Protein AF-A0A1Z5JP24-F1 (afdb_monomer_lite)

Organism: Fistulifera solaris (NCBI:txid1519565)

Foldseek 3Di:
DEALQVVLLQQQVLLCVQVVNDGWDLPDQVTSNDQVSAPPGDVRNVVVSPVSNPPFKDWQFDDDPDPLLTFTKMWGADVVVRDTDIDGYDAAARAGWGQDDLACRRPDDDHDYDSVPRDTPDHPHDLLRCLQRHQLSHVVRAQEDEDENEPHPRHPLVDPVSLVSNQVSCVVSNHAYEYEYYQAFQPQLDLDGDPSLVVNCVSGPHYHRRSVNSVDDPVQDPDRRHGGPPVSVVSVVSVVCVCVVVCSVVVVVPPD

Secondary structure (DSSP, 8-state):
-BSHHHHHHHHHHHHHHHTTTPPPPTT-SS-SS-GGGSTTTHHHHHHHHHHHTTTTEEEEEE--S-GGG-EEEEEEEETTTTEEEEEEB--TTPPEEESS-GGGTTS--PPP-SGGG---SEEEE-HHHHHHHTGGG-SSPPSEEEE--TT-SS-GGG-HHHHHHHHHHHHHTT-EEEEEPPPPPTT-------HHHHHHHHHSSEEE--GGGGG--GGGBSSSS-BPTTHHHHHHHHHHHHHHHTTTTTTTTT--

Radius of gyration: 17.44 Å; chains: 1; bounding box: 39×42×49 Å

pLDDT: mean 92.33, std 10.95, range [35.91, 98.81]

Structure (mmCIF, N/CA/C/O backbone):
data_AF-A0A1Z5JP24-F1
#
_entry.id   AF-A0A1Z5JP24-F1
#
loop_
_atom_site.group_PDB
_atom_site.id
_atom_site.type_symbol
_atom_site.label_atom_id
_atom_site.label_alt_id
_atom_site.label_comp_id
_atom_site.label_asym_id
_atom_site.label_entity_id
_atom_site.label_seq_id
_atom_site.pdbx_PDB_ins_code
_atom_site.Cartn_x
_atom_site.Cartn_y
_atom_site.Cartn_z
_atom_site.occupancy
_atom_site.B_iso_or_equiv
_atom_site.auth_seq_id
_atom_site.auth_comp_id
_atom_site.auth_asym_id
_atom_site.auth_atom_id
_atom_site.pdbx_PDB_model_num
ATOM 1 N N . MET A 1 1 ? -3.256 -0.727 2.720 1.00 97.56 1 MET A N 1
ATOM 2 C CA . MET A 1 1 ? -4.128 -0.229 1.633 1.00 97.56 1 MET A CA 1
ATOM 3 C C . MET A 1 1 ? -3.598 1.108 1.138 1.00 97.56 1 MET A C 1
ATOM 5 O O . MET A 1 1 ? -3.243 1.941 1.962 1.00 97.56 1 MET A O 1
ATOM 9 N N . GLY A 1 2 ? -3.485 1.312 -0.173 1.00 96.19 2 GLY A N 1
ATOM 10 C CA . GLY A 1 2 ? -2.920 2.549 -0.723 1.00 96.19 2 GLY A CA 1
ATOM 11 C C . GLY A 1 2 ? -2.691 2.490 -2.231 1.00 96.19 2 GLY A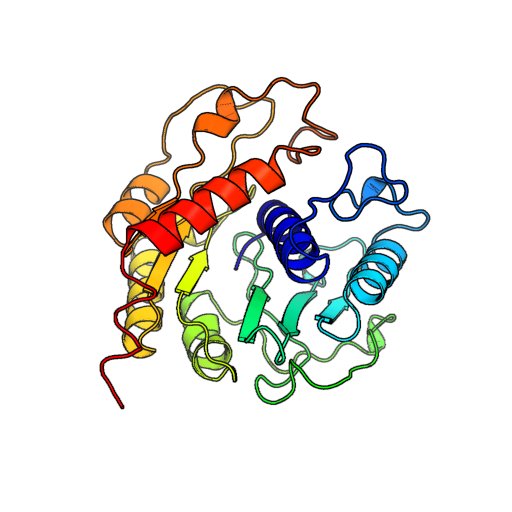 C 1
ATOM 12 O O . GLY A 1 2 ? -3.249 1.641 -2.922 1.00 96.19 2 GLY A O 1
ATOM 13 N N . ASP A 1 3 ? -1.854 3.385 -2.743 1.00 93.75 3 ASP A N 1
ATOM 14 C CA . ASP A 1 3 ? -1.594 3.550 -4.174 1.00 93.75 3 ASP A CA 1
ATOM 15 C C . ASP A 1 3 ? -0.370 2.751 -4.679 1.00 93.75 3 ASP A C 1
ATOM 17 O O . ASP A 1 3 ? 0.029 1.748 -4.080 1.00 93.75 3 ASP A O 1
ATOM 21 N N . SER A 1 4 ? 0.227 3.182 -5.800 1.00 92.56 4 SER A N 1
ATOM 22 C CA . SER A 1 4 ? 1.404 2.547 -6.397 1.00 92.56 4 SER A CA 1
ATOM 23 C C . SER A 1 4 ? 2.657 2.596 -5.526 1.00 92.56 4 SER A C 1
ATOM 25 O O . SER A 1 4 ? 3.448 1.661 -5.592 1.00 92.56 4 SER A O 1
ATOM 27 N N . LEU A 1 5 ? 2.857 3.619 -4.693 1.00 94.06 5 LEU A N 1
ATOM 28 C CA . LEU A 1 5 ? 4.034 3.667 -3.817 1.00 94.06 5 LEU A CA 1
ATOM 29 C C . LEU A 1 5 ? 3.919 2.651 -2.687 1.00 94.06 5 LEU A C 1
ATOM 31 O O . LEU A 1 5 ? 4.899 2.008 -2.318 1.00 94.06 5 LEU A O 1
ATOM 35 N N . THR A 1 6 ? 2.698 2.439 -2.203 1.00 96.88 6 THR A N 1
ATOM 36 C CA . THR A 1 6 ? 2.412 1.377 -1.234 1.00 96.88 6 THR A CA 1
ATOM 37 C C . THR A 1 6 ? 2.553 -0.014 -1.862 1.00 96.88 6 THR A C 1
ATOM 39 O O . THR A 1 6 ? 3.033 -0.926 -1.195 1.00 96.88 6 THR A O 1
ATOM 42 N N . ARG A 1 7 ? 2.212 -0.185 -3.149 1.00 96.56 7 ARG A N 1
ATOM 43 C CA . ARG A 1 7 ? 2.434 -1.448 -3.879 1.00 96.56 7 ARG A CA 1
ATOM 44 C C . ARG A 1 7 ? 3.906 -1.843 -3.904 1.00 96.56 7 ARG A C 1
ATOM 46 O O . ARG A 1 7 ? 4.229 -2.992 -3.639 1.00 96.56 7 ARG A O 1
ATOM 53 N N . TYR A 1 8 ? 4.790 -0.914 -4.250 1.00 97.44 8 TYR A N 1
ATOM 54 C CA . TYR A 1 8 ? 6.212 -1.228 -4.360 1.00 97.44 8 TYR A CA 1
ATOM 55 C C . TYR A 1 8 ? 6.838 -1.530 -2.999 1.00 97.44 8 TYR A C 1
ATOM 57 O O . TYR A 1 8 ? 7.580 -2.499 -2.882 1.00 97.44 8 TYR A O 1
ATOM 65 N N . GLN A 1 9 ? 6.434 -0.808 -1.948 1.00 98.00 9 GLN A N 1
ATOM 66 C CA . GLN A 1 9 ? 6.785 -1.181 -0.578 1.00 98.00 9 GLN A CA 1
ATOM 67 C C . GLN A 1 9 ? 6.284 -2.593 -0.220 1.00 98.00 9 GLN A C 1
ATOM 69 O O . GLN A 1 9 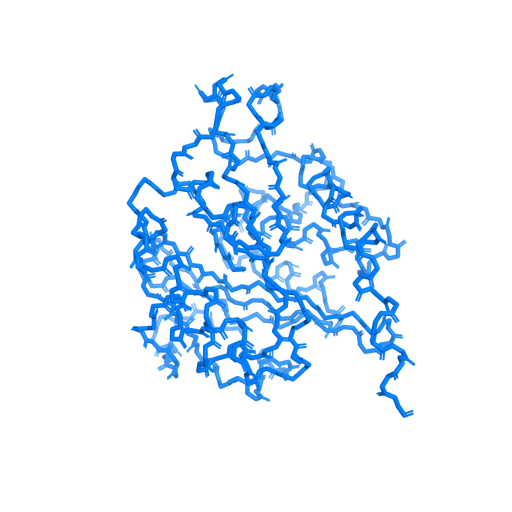? 7.023 -3.373 0.376 1.00 98.00 9 GLN A O 1
ATOM 74 N N . TYR A 1 10 ? 5.046 -2.938 -0.590 1.00 98.56 10 TYR A N 1
ATOM 75 C CA . TYR A 1 10 ? 4.496 -4.275 -0.365 1.00 98.56 10 TYR A CA 1
ATOM 76 C C . TYR A 1 10 ? 5.322 -5.359 -1.063 1.00 98.56 10 TYR A C 1
ATOM 78 O O . TYR A 1 10 ? 5.723 -6.315 -0.407 1.00 98.56 10 TYR A O 1
ATOM 86 N N . LEU A 1 11 ? 5.593 -5.199 -2.363 1.00 98.56 11 LEU A N 1
ATOM 87 C CA . LEU A 1 11 ? 6.335 -6.173 -3.169 1.00 98.56 11 LEU A CA 1
ATOM 88 C C . LEU A 1 11 ? 7.752 -6.392 -2.630 1.00 98.56 11 LEU A C 1
ATOM 90 O O . LEU A 1 11 ? 8.186 -7.536 -2.527 1.00 98.56 11 LEU A O 1
ATOM 94 N N . ASP A 1 12 ? 8.429 -5.317 -2.221 1.00 98.56 12 ASP A N 1
ATOM 95 C CA . ASP A 1 12 ? 9.727 -5.373 -1.544 1.00 98.56 12 ASP A CA 1
ATOM 96 C C . ASP A 1 12 ? 9.662 -6.193 -0.239 1.00 98.56 12 ASP A C 1
ATOM 98 O O . ASP A 1 12 ? 10.486 -7.083 -0.017 1.00 98.56 12 ASP A O 1
ATOM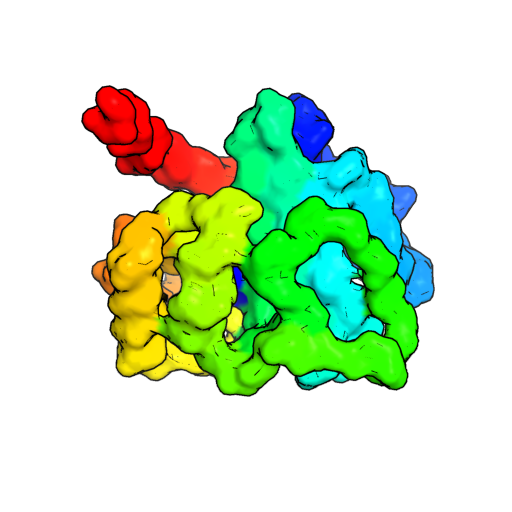 102 N N . LEU A 1 13 ? 8.631 -5.970 0.589 1.00 98.62 13 LEU A N 1
ATOM 103 C CA . LEU A 1 13 ? 8.457 -6.667 1.867 1.00 98.62 13 LEU A CA 1
ATOM 104 C C . LEU A 1 13 ? 8.176 -8.159 1.680 1.00 98.62 13 LEU A C 1
ATOM 106 O O . LEU A 1 13 ? 8.805 -8.997 2.325 1.00 98.62 13 LEU A O 1
ATOM 110 N N . VAL A 1 14 ? 7.219 -8.517 0.822 1.00 98.56 14 VAL A N 1
ATOM 111 C CA . VAL A 1 14 ? 6.857 -9.931 0.634 1.00 98.56 14 VAL A CA 1
ATOM 112 C C . VAL A 1 14 ? 7.948 -10.703 -0.102 1.00 98.56 14 VAL A C 1
ATOM 114 O O . VAL A 1 14 ? 8.118 -11.898 0.150 1.00 98.56 14 VAL A O 1
ATOM 117 N N . TYR A 1 15 ? 8.746 -10.031 -0.940 1.00 98.25 15 TYR A N 1
ATOM 118 C CA . TYR A 1 15 ? 9.964 -10.609 -1.496 1.00 98.25 15 TYR A CA 1
ATOM 119 C C . TYR A 1 15 ? 10.954 -10.953 -0.379 1.00 98.25 15 TYR A C 1
ATOM 121 O O . TYR A 1 15 ? 11.349 -12.110 -0.263 1.00 98.25 15 TYR A O 1
ATOM 129 N N . PHE A 1 16 ? 11.256 -10.006 0.517 1.00 98.06 16 PHE A N 1
ATOM 130 C CA . PHE A 1 16 ? 12.110 -10.252 1.684 1.00 98.06 16 PHE A CA 1
ATOM 131 C C . PHE A 1 16 ? 11.629 -11.440 2.532 1.00 98.06 16 PHE A C 1
ATOM 133 O O . PHE A 1 16 ? 12.426 -12.315 2.880 1.00 98.06 16 PHE A O 1
ATOM 140 N N . LEU A 1 17 ? 10.325 -11.516 2.819 1.00 97.44 17 LEU A N 1
ATOM 141 C CA . LEU A 1 17 ? 9.741 -12.599 3.621 1.00 97.44 17 LEU A CA 1
ATOM 142 C C . LEU A 1 17 ? 9.849 -13.971 2.937 1.00 97.44 17 LEU A C 1
ATOM 144 O O . LEU A 1 17 ? 10.151 -14.965 3.598 1.00 97.44 17 LEU A O 1
ATOM 148 N N . SER A 1 18 ? 9.633 -14.034 1.621 1.00 96.75 18 SER A N 1
ATOM 149 C CA . SER A 1 18 ? 9.691 -15.285 0.848 1.00 96.75 18 SER A CA 1
ATOM 150 C C . SER A 1 18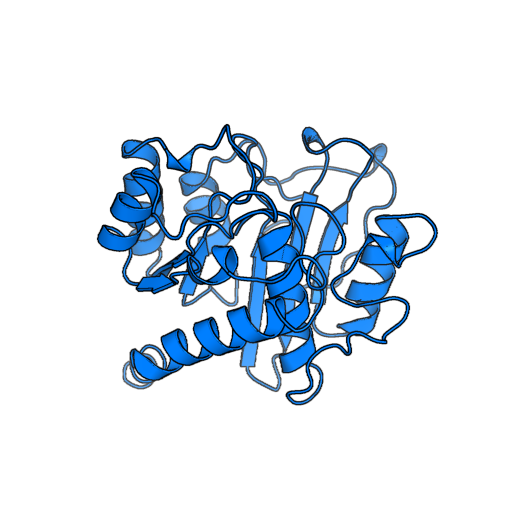 ? 11.114 -15.713 0.469 1.00 96.75 18 SER A C 1
ATOM 152 O O . SER A 1 18 ? 11.360 -16.901 0.263 1.00 96.75 18 SER A O 1
ATOM 154 N N . HIS A 1 19 ? 12.069 -14.780 0.441 1.00 95.94 19 HIS A N 1
ATOM 155 C CA . HIS A 1 19 ? 13.450 -15.000 -0.001 1.00 95.94 19 HIS A CA 1
ATOM 156 C C . HIS A 1 19 ? 14.452 -14.959 1.162 1.00 95.94 19 HIS A C 1
ATOM 158 O O . HIS A 1 19 ? 15.564 -14.441 1.040 1.00 95.94 19 HIS A O 1
ATOM 164 N N . ASN A 1 20 ? 14.063 -15.536 2.306 1.00 94.31 20 ASN A N 1
ATOM 165 C CA . ASN A 1 20 ? 14.915 -15.722 3.488 1.00 94.31 20 ASN A CA 1
ATOM 166 C C . ASN A 1 20 ? 15.608 -14.433 3.969 1.00 94.31 20 ASN A C 1
ATOM 168 O O . ASN A 1 20 ? 16.771 -14.459 4.368 1.00 94.31 20 ASN A O 1
ATOM 172 N N . GLY A 1 21 ? 14.900 -13.307 3.926 1.00 95.44 21 GLY A N 1
ATOM 173 C CA . GLY A 1 21 ? 15.411 -12.024 4.396 1.00 95.44 21 GLY A CA 1
ATOM 174 C C . GLY A 1 21 ? 16.303 -11.283 3.394 1.00 95.44 21 GLY A C 1
ATOM 175 O O . GLY A 1 21 ? 17.100 -10.435 3.794 1.00 95.44 21 GLY A O 1
ATOM 176 N N . THR A 1 22 ? 16.197 -11.598 2.103 1.00 96.69 22 THR A N 1
ATOM 177 C CA . THR A 1 22 ? 16.948 -10.915 1.039 1.00 96.69 22 THR A CA 1
ATOM 178 C C . THR A 1 22 ? 16.075 -9.855 0.376 1.00 96.69 22 THR A C 1
ATOM 180 O O . THR A 1 22 ? 14.991 -10.171 -0.105 1.00 96.69 22 THR A O 1
ATOM 183 N N . TRP A 1 23 ? 16.543 -8.607 0.328 1.00 97.06 23 TRP A N 1
ATOM 184 C CA . TRP A 1 23 ? 15.872 -7.530 -0.409 1.00 97.06 23 TRP A CA 1
ATOM 185 C C . TRP A 1 23 ? 16.082 -7.671 -1.929 1.00 97.06 23 TRP A C 1
ATOM 187 O O . TRP A 1 23 ? 17.108 -8.229 -2.335 1.00 97.06 23 TRP A O 1
ATOM 197 N N . PRO A 1 24 ? 15.160 -7.166 -2.771 1.00 95.69 24 PRO A N 1
ATOM 198 C CA . PRO A 1 24 ? 15.389 -7.033 -4.211 1.00 95.69 24 PRO A CA 1
ATOM 199 C C . PRO A 1 24 ? 16.679 -6.261 -4.521 1.00 95.69 24 PRO A C 1
ATOM 201 O O . PRO A 1 24 ? 17.021 -5.301 -3.824 1.00 95.69 24 PRO A O 1
ATOM 204 N N . SER A 1 25 ? 17.409 -6.677 -5.560 1.00 94.00 25 SER A N 1
ATOM 205 C CA . SER A 1 25 ? 18.629 -5.982 -5.973 1.00 94.00 25 SER A CA 1
ATOM 206 C C . SER A 1 25 ? 18.297 -4.826 -6.924 1.00 94.00 25 SER A C 1
ATOM 208 O O . SER A 1 25 ? 17.523 -5.021 -7.864 1.00 94.00 25 SER A O 1
ATOM 210 N N . PRO A 1 26 ? 18.941 -3.649 -6.785 1.00 90.69 26 PRO A N 1
ATOM 211 C CA . PRO A 1 26 ? 18.778 -2.548 -7.741 1.00 90.69 26 PRO A CA 1
ATOM 212 C C . PRO A 1 26 ? 19.209 -2.919 -9.171 1.00 90.69 26 PRO A C 1
ATOM 214 O O . PRO A 1 26 ? 18.783 -2.273 -10.127 1.00 90.69 26 PRO A O 1
ATOM 217 N N . ASP A 1 27 ? 20.043 -3.954 -9.318 1.00 91.94 27 ASP A N 1
ATOM 218 C CA . ASP A 1 27 ? 20.545 -4.434 -10.608 1.00 91.94 27 ASP A CA 1
ATOM 219 C C . ASP A 1 27 ? 19.636 -5.500 -11.256 1.00 91.94 27 ASP A C 1
ATOM 221 O O . ASP A 1 27 ? 19.882 -5.913 -12.395 1.00 91.94 27 ASP A O 1
ATOM 225 N N . ASP A 1 28 ? 18.587 -5.964 -10.564 1.00 92.44 28 ASP A N 1
ATOM 226 C CA . ASP A 1 28 ? 17.700 -7.005 -11.090 1.00 92.44 28 ASP A CA 1
ATOM 227 C C . ASP A 1 28 ? 16.963 -6.520 -12.346 1.00 92.44 28 ASP A C 1
ATOM 229 O O . ASP A 1 28 ? 16.437 -5.410 -12.408 1.00 92.44 28 ASP A O 1
ATOM 233 N N . THR A 1 29 ? 16.920 -7.360 -13.384 1.00 90.00 29 THR A N 1
ATOM 234 C CA . THR A 1 29 ? 16.181 -7.074 -14.621 1.00 90.00 29 THR A CA 1
ATOM 235 C C . THR A 1 29 ? 15.495 -8.345 -15.151 1.00 90.00 29 THR A C 1
ATOM 237 O O . THR A 1 29 ? 16.183 -9.265 -15.600 1.00 90.00 29 THR A O 1
ATOM 240 N N . PRO A 1 30 ? 14.152 -8.401 -15.189 1.00 91.50 30 PRO A N 1
ATOM 241 C CA . PRO A 1 30 ? 13.243 -7.359 -14.726 1.00 91.50 30 PRO A CA 1
ATOM 242 C C . PRO A 1 30 ? 13.205 -7.290 -13.188 1.00 91.50 30 PRO A C 1
ATOM 244 O O . PRO A 1 30 ? 13.540 -8.254 -12.505 1.00 91.50 30 PRO A O 1
ATOM 247 N N . ASN A 1 31 ? 12.824 -6.135 -12.657 1.00 94.25 31 ASN A N 1
ATOM 248 C CA . ASN A 1 31 ? 12.931 -5.824 -11.236 1.00 94.25 31 ASN A CA 1
ATOM 249 C C . ASN A 1 31 ? 11.584 -5.998 -10.504 1.00 94.25 31 ASN A C 1
ATOM 251 O O . ASN A 1 31 ? 10.519 -5.746 -11.078 1.00 94.25 31 ASN A O 1
ATOM 255 N N . MET A 1 32 ? 11.632 -6.407 -9.232 1.00 95.25 32 MET A N 1
ATOM 256 C CA . MET A 1 32 ? 10.458 -6.700 -8.400 1.00 95.25 32 MET A CA 1
ATOM 257 C C . MET A 1 32 ? 9.576 -5.474 -8.103 1.00 95.25 32 MET A C 1
ATOM 259 O O . MET A 1 32 ? 8.359 -5.605 -7.969 1.00 95.25 32 MET A O 1
ATOM 263 N N . VAL A 1 33 ? 10.161 -4.278 -8.028 1.00 95.31 33 VAL A N 1
ATOM 264 C CA . VAL A 1 33 ? 9.486 -3.035 -7.619 1.00 95.31 33 VAL A CA 1
ATOM 265 C C . VAL A 1 33 ? 9.544 -1.926 -8.670 1.00 95.31 33 VAL A C 1
ATOM 267 O O . VAL A 1 33 ? 9.149 -0.794 -8.400 1.00 95.31 33 VAL A O 1
ATOM 270 N N . LEU A 1 34 ? 9.979 -2.238 -9.893 1.00 93.25 34 LEU A N 1
ATOM 271 C CA . LEU A 1 34 ? 10.052 -1.279 -10.998 1.00 93.25 34 LEU A CA 1
ATOM 272 C C . LEU A 1 34 ? 9.281 -1.801 -12.215 1.00 93.25 34 LEU A C 1
ATOM 274 O O . LEU A 1 34 ? 9.835 -2.503 -13.064 1.00 93.25 34 LEU A O 1
ATOM 278 N N . GLU A 1 35 ? 7.997 -1.440 -12.332 1.00 92.31 35 GLU A N 1
ATOM 279 C CA . GLU A 1 35 ? 7.136 -1.902 -13.438 1.00 92.31 35 GLU A CA 1
ATOM 280 C C . GLU A 1 35 ? 7.690 -1.531 -14.820 1.00 92.31 35 GLU A C 1
ATOM 282 O O . GLU A 1 35 ? 7.609 -2.331 -15.750 1.00 92.31 35 GLU A O 1
ATOM 287 N N . ASN A 1 36 ? 8.345 -0.376 -14.945 1.00 89.31 36 ASN A N 1
ATOM 288 C CA . ASN A 1 36 ? 8.918 0.096 -16.206 1.00 89.31 36 ASN A CA 1
ATOM 289 C C . ASN A 1 36 ? 10.058 -0.791 -16.751 1.00 89.31 36 ASN A C 1
ATOM 291 O O . ASN A 1 36 ? 10.445 -0.640 -17.911 1.00 89.31 36 ASN A O 1
ATOM 295 N N . THR A 1 37 ? 10.593 -1.717 -15.949 1.00 91.56 37 THR A N 1
ATOM 296 C CA . THR A 1 37 ? 11.589 -2.710 -16.391 1.00 91.56 37 THR A CA 1
ATOM 297 C C . THR A 1 37 ? 10.961 -3.907 -17.116 1.00 91.56 37 THR A C 1
ATOM 299 O O . THR A 1 37 ? 11.672 -4.714 -17.722 1.00 91.56 37 THR A O 1
ATOM 302 N N . HIS A 1 38 ? 9.628 -4.020 -17.111 1.00 92.12 38 HIS A N 1
ATOM 303 C CA . HIS A 1 38 ? 8.894 -5.140 -17.694 1.00 92.12 38 HIS A CA 1
ATOM 304 C C . HIS A 1 38 ? 8.456 -4.830 -19.121 1.00 92.12 38 HIS A C 1
ATOM 306 O O . HIS A 1 38 ? 7.650 -3.937 -19.395 1.00 92.12 38 HIS A O 1
ATOM 312 N N . LYS A 1 39 ? 8.969 -5.617 -20.071 1.00 84.31 39 LYS A N 1
ATOM 313 C CA . LYS A 1 39 ? 8.560 -5.517 -21.478 1.00 84.31 39 LYS A CA 1
ATOM 314 C C . LYS A 1 39 ? 7.061 -5.797 -21.583 1.00 84.31 39 LYS A C 1
ATOM 316 O O . LYS A 1 39 ? 6.586 -6.752 -20.992 1.00 84.31 39 LYS A O 1
ATOM 321 N N . ASN A 1 40 ? 6.332 -5.026 -22.386 1.00 80.50 40 ASN A N 1
ATOM 322 C CA . ASN A 1 40 ? 4.879 -5.165 -22.586 1.00 80.50 40 ASN A CA 1
ATOM 323 C C . ASN A 1 40 ? 3.997 -4.789 -21.369 1.00 80.50 40 ASN A C 1
ATOM 325 O O . ASN A 1 40 ? 2.814 -5.135 -21.352 1.00 80.50 40 ASN A O 1
ATOM 329 N N . GLY A 1 41 ? 4.536 -4.031 -20.404 1.00 84.75 41 GLY A N 1
ATOM 330 C CA . GLY A 1 41 ? 3.781 -3.317 -19.364 1.00 84.75 41 GLY A CA 1
ATOM 331 C C . GLY A 1 41 ? 3.161 -4.197 -18.271 1.00 84.75 41 GLY A C 1
ATOM 332 O O . GLY A 1 41 ? 3.612 -5.315 -18.016 1.00 84.75 41 GLY A O 1
ATOM 333 N N . TRP A 1 42 ? 2.081 -3.696 -17.658 1.00 89.69 42 TRP A N 1
ATOM 334 C CA . TRP A 1 42 ? 1.417 -4.256 -16.468 1.00 89.69 42 TRP A CA 1
ATOM 335 C C . TRP A 1 42 ? 1.165 -5.764 -16.468 1.00 89.69 42 TRP A C 1
ATOM 337 O O . TRP A 1 42 ? 1.328 -6.399 -15.433 1.00 89.69 42 TRP A O 1
ATOM 347 N N . VAL A 1 43 ? 0.778 -6.356 -17.602 1.00 88.50 43 VAL A N 1
ATOM 348 C CA . VAL A 1 43 ? 0.515 -7.804 -17.672 1.00 88.50 43 VAL A CA 1
ATOM 349 C C . VAL A 1 43 ? 1.777 -8.609 -17.366 1.00 88.50 43 VAL A C 1
ATOM 351 O O . VAL A 1 43 ? 1.722 -9.578 -16.614 1.00 88.50 43 VAL A O 1
ATOM 354 N N . GLN A 1 44 ? 2.921 -8.213 -17.930 1.00 91.12 44 GLN A N 1
ATOM 355 C CA . GLN A 1 44 ? 4.182 -8.912 -17.679 1.00 91.12 44 GLN A CA 1
ATOM 356 C C . GLN A 1 44 ? 4.705 -8.633 -16.277 1.00 91.12 44 GLN A C 1
ATOM 358 O O . GLN A 1 44 ? 5.184 -9.559 -15.633 1.00 91.12 44 GLN A O 1
ATOM 363 N N . PHE A 1 45 ? 4.513 -7.412 -15.775 1.00 94.00 45 PHE A N 1
ATOM 364 C CA . PHE A 1 45 ? 4.814 -7.089 -14.385 1.00 94.00 45 PHE A CA 1
ATOM 365 C C . PHE A 1 45 ? 4.038 -7.980 -13.409 1.00 94.00 45 PHE A C 1
ATOM 367 O O . PHE A 1 45 ? 4.647 -8.618 -12.558 1.00 94.00 45 PHE A O 1
ATOM 374 N N . PHE A 1 46 ? 2.718 -8.109 -13.576 1.00 94.00 46 PHE A N 1
ATOM 375 C CA . PHE A 1 46 ? 1.901 -8.983 -12.730 1.00 94.00 46 PHE A CA 1
ATOM 376 C C . PHE A 1 46 ? 2.281 -10.456 -12.876 1.00 94.00 46 PHE A C 1
ATOM 378 O O . PHE A 1 46 ? 2.406 -11.147 -11.873 1.00 94.00 46 PHE A O 1
ATOM 385 N N . ASN A 1 47 ? 2.515 -10.944 -14.097 1.00 92.81 47 ASN A N 1
ATOM 386 C CA . ASN A 1 47 ? 2.957 -12.324 -14.297 1.00 92.81 47 ASN A CA 1
ATOM 387 C C . ASN A 1 47 ? 4.299 -12.602 -13.612 1.00 92.81 47 ASN A C 1
ATOM 389 O O . ASN A 1 47 ? 4.456 -13.656 -12.999 1.00 92.81 47 ASN A O 1
ATOM 393 N N . PHE A 1 48 ? 5.254 -11.674 -13.712 1.00 95.69 48 PHE A N 1
ATOM 394 C CA . PHE A 1 48 ? 6.564 -11.815 -13.090 1.00 95.69 48 PHE A CA 1
ATOM 395 C C . PHE A 1 48 ? 6.470 -11.809 -11.566 1.00 95.69 48 PHE A C 1
ATOM 397 O O . PHE A 1 48 ? 6.961 -12.746 -10.941 1.00 95.69 48 PHE A O 1
ATOM 404 N N . THR A 1 49 ? 5.834 -10.796 -10.967 1.00 96.62 49 THR A N 1
ATOM 405 C CA . THR A 1 49 ? 5.790 -10.670 -9.502 1.00 96.62 49 THR A CA 1
ATOM 406 C C . THR A 1 49 ? 5.005 -11.815 -8.873 1.00 96.62 49 THR A C 1
ATOM 408 O O . THR A 1 49 ? 5.491 -12.425 -7.922 1.00 96.62 49 THR A O 1
ATOM 411 N N . ASN A 1 50 ? 3.884 -12.213 -9.485 1.00 94.62 50 ASN A N 1
ATOM 412 C CA . ASN A 1 50 ? 3.120 -13.371 -9.032 1.00 94.62 50 ASN A CA 1
ATOM 413 C C . ASN A 1 50 ? 3.947 -14.657 -9.135 1.00 94.62 50 ASN A C 1
ATOM 415 O O . ASN A 1 50 ? 3.906 -15.478 -8.228 1.00 94.62 50 ASN A O 1
ATOM 419 N N . ALA A 1 51 ? 4.704 -14.856 -10.223 1.00 95.00 51 ALA A N 1
ATOM 420 C CA . ALA A 1 51 ? 5.551 -16.037 -10.382 1.00 95.00 51 ALA A CA 1
ATOM 421 C C . ALA A 1 51 ? 6.704 -16.071 -9.367 1.00 95.00 51 ALA A C 1
ATOM 423 O O . ALA A 1 51 ? 6.982 -17.138 -8.820 1.00 95.00 51 ALA A O 1
ATOM 424 N N . ALA A 1 52 ? 7.338 -14.926 -9.099 1.00 96.44 52 ALA A N 1
ATOM 425 C CA . ALA A 1 52 ? 8.424 -14.797 -8.130 1.00 96.44 52 ALA A CA 1
ATOM 426 C C . ALA A 1 52 ? 7.970 -15.078 -6.687 1.00 96.44 52 ALA A C 1
ATOM 428 O O . ALA A 1 52 ? 8.759 -15.556 -5.880 1.00 96.44 52 ALA A O 1
ATOM 429 N N . LEU A 1 53 ? 6.698 -14.819 -6.369 1.00 96.94 53 LEU A N 1
ATOM 430 C CA . LEU A 1 53 ? 6.132 -15.002 -5.030 1.00 96.94 53 LEU A CA 1
ATOM 431 C C . LEU A 1 53 ? 5.332 -16.303 -4.862 1.00 96.94 53 LEU A C 1
ATOM 433 O O . LEU A 1 53 ? 4.700 -16.516 -3.822 1.00 96.94 53 LEU A O 1
ATOM 437 N N . ARG A 1 54 ? 5.351 -17.207 -5.852 1.00 94.50 54 ARG A N 1
ATOM 438 C CA . ARG A 1 54 ? 4.725 -18.530 -5.710 1.00 94.50 54 ARG A CA 1
ATOM 439 C C . ARG A 1 54 ? 5.439 -19.387 -4.652 1.00 94.50 54 ARG A C 1
ATOM 441 O O . ARG A 1 54 ? 6.661 -19.324 -4.542 1.00 94.50 54 ARG A O 1
ATOM 448 N N . PRO A 1 55 ? 4.701 -20.260 -3.939 1.00 94.31 55 PRO A N 1
ATOM 449 C CA . PRO A 1 55 ? 3.251 -20.485 -4.034 1.00 94.31 55 PRO A CA 1
ATOM 450 C C . PRO A 1 55 ? 2.410 -19.550 -3.141 1.00 94.31 55 PRO A C 1
ATOM 452 O O . PRO A 1 55 ? 1.208 -19.762 -3.017 1.00 94.31 55 PRO A O 1
ATOM 455 N N . TYR A 1 56 ? 3.021 -18.551 -2.502 1.00 96.62 56 TYR A N 1
ATOM 456 C CA . TYR A 1 56 ? 2.430 -17.829 -1.374 1.00 96.62 56 TYR A CA 1
ATOM 457 C C . TYR A 1 56 ? 1.557 -16.628 -1.761 1.00 96.62 56 TYR A C 1
ATOM 459 O O . TYR A 1 56 ? 0.747 -16.197 -0.946 1.00 96.62 56 TYR A O 1
ATOM 467 N N . GLU A 1 57 ? 1.701 -16.064 -2.964 1.00 97.00 57 GLU A N 1
ATOM 468 C CA . GLU A 1 57 ? 0.915 -14.898 -3.403 1.00 97.00 57 GLU A CA 1
ATOM 469 C C . GLU A 1 57 ? -0.217 -15.260 -4.376 1.00 97.00 57 GLU A C 1
ATOM 471 O O . GLU A 1 57 ? -0.027 -15.998 -5.345 1.00 97.00 57 GLU A O 1
ATOM 476 N N . GLN A 1 58 ? -1.384 -14.654 -4.146 1.00 96.31 58 GLN A N 1
ATOM 477 C CA . GLN A 1 58 ? -2.489 -14.541 -5.099 1.00 96.31 58 GLN A CA 1
ATOM 478 C C . GLN A 1 58 ? -2.764 -13.066 -5.423 1.00 96.31 58 GLN A C 1
ATOM 480 O O . GLN A 1 58 ? -2.555 -12.186 -4.588 1.00 96.31 58 GLN A O 1
ATOM 485 N N . CYS A 1 59 ? -3.244 -12.784 -6.635 1.00 95.81 59 CYS A N 1
ATOM 486 C CA . CYS A 1 59 ? -3.368 -11.421 -7.160 1.00 95.81 59 CYS A CA 1
ATOM 487 C C . CYS A 1 59 ? -4.701 -11.229 -7.905 1.00 95.81 59 CYS A C 1
ATOM 489 O O . CYS A 1 59 ? -4.852 -11.687 -9.041 1.00 95.81 59 CYS A O 1
ATOM 491 N N . ASP A 1 60 ? -5.648 -10.508 -7.299 1.00 95.75 60 ASP A N 1
ATOM 492 C CA . ASP A 1 60 ? -6.822 -9.950 -7.985 1.00 95.75 60 ASP A CA 1
ATOM 493 C C . ASP A 1 60 ? -6.357 -8.711 -8.746 1.00 95.75 60 ASP A C 1
ATOM 495 O O . ASP A 1 60 ? -6.435 -7.576 -8.267 1.00 95.75 60 ASP A O 1
ATOM 499 N N . CYS A 1 61 ? -5.721 -8.963 -9.886 1.00 93.69 61 CYS A N 1
ATOM 500 C CA . CYS A 1 61 ? -4.903 -7.979 -10.567 1.00 93.69 61 CYS A CA 1
ATOM 501 C C . CYS A 1 61 ? -5.293 -7.878 -12.026 1.00 93.69 61 CYS A C 1
ATOM 503 O O . CYS A 1 61 ? -5.171 -8.811 -12.814 1.00 93.69 61 CYS A O 1
ATOM 505 N N . PHE A 1 62 ? -5.754 -6.696 -12.392 1.00 91.12 62 PHE A N 1
ATOM 506 C CA . PHE A 1 62 ? -6.115 -6.367 -13.746 1.00 91.12 62 PHE A CA 1
ATOM 507 C C . PHE A 1 62 ? -5.867 -4.891 -13.979 1.00 91.12 62 PHE A C 1
ATOM 509 O O . PHE A 1 62 ? -6.346 -4.028 -13.241 1.00 91.12 62 PHE A O 1
ATOM 516 N N . ARG A 1 63 ? -5.156 -4.576 -15.059 1.00 85.88 63 ARG A N 1
ATOM 517 C CA . ARG A 1 63 ? -4.903 -3.190 -15.419 1.00 85.88 63 ARG A CA 1
ATOM 518 C C . ARG A 1 63 ? -4.885 -2.993 -16.924 1.00 85.88 63 ARG A C 1
ATOM 520 O O . ARG A 1 63 ? -4.145 -3.643 -17.651 1.00 85.88 63 ARG A O 1
ATOM 527 N N . LEU A 1 64 ? -5.683 -2.023 -17.364 1.00 76.38 64 LEU A N 1
ATOM 528 C CA . LEU A 1 64 ? -5.549 -1.370 -18.665 1.00 76.38 64 LEU A CA 1
ATOM 529 C C . LEU A 1 64 ? -4.916 0.020 -18.481 1.00 76.38 64 LEU A C 1
ATOM 531 O O . LEU A 1 64 ? -4.494 0.397 -17.391 1.00 76.38 64 LEU A O 1
ATOM 535 N N . HIS A 1 65 ? -4.932 0.843 -19.527 1.00 69.56 65 HIS A N 1
ATOM 536 C CA . HIS A 1 65 ? -4.464 2.232 -19.490 1.00 69.56 65 HIS A CA 1
ATOM 537 C C . HIS A 1 65 ? -5.277 3.186 -18.578 1.00 69.56 65 HIS A C 1
ATOM 539 O O . HIS A 1 65 ? -4.970 4.371 -18.532 1.00 69.56 65 HIS A O 1
ATOM 545 N N . SER A 1 66 ? -6.307 2.721 -17.854 1.00 72.50 66 SER A N 1
ATOM 546 C CA . SER A 1 66 ? -7.167 3.562 -17.001 1.00 72.50 66 SER A CA 1
ATOM 547 C C . SER A 1 66 ? -7.172 3.096 -15.545 1.00 72.50 66 SER A C 1
ATOM 549 O O . SER A 1 66 ? -7.473 1.936 -15.266 1.00 72.50 66 SER A O 1
ATOM 551 N N . ALA A 1 67 ? -6.922 4.029 -14.620 1.00 69.94 67 ALA A N 1
ATOM 552 C CA . ALA A 1 67 ? -6.960 3.793 -13.174 1.00 69.94 67 ALA A CA 1
ATOM 553 C C . ALA A 1 67 ? -8.358 3.399 -12.659 1.00 69.94 67 ALA A C 1
ATOM 555 O O . ALA A 1 67 ? -8.465 2.608 -11.733 1.00 69.94 67 ALA A O 1
ATOM 556 N N . ILE A 1 68 ? -9.434 3.872 -13.299 1.00 74.69 68 ILE A N 1
ATOM 557 C CA . ILE A 1 68 ? -10.829 3.605 -12.888 1.00 74.69 68 ILE A CA 1
ATOM 558 C C . ILE A 1 68 ? -11.181 2.113 -12.981 1.00 74.69 68 ILE A C 1
ATOM 560 O O . ILE A 1 68 ? -12.011 1.604 -12.221 1.00 74.69 68 ILE A O 1
ATOM 564 N N . LYS A 1 69 ? -10.579 1.430 -13.958 1.00 75.38 69 LYS A N 1
ATOM 565 C CA . LYS A 1 69 ? -10.785 0.004 -14.233 1.00 75.38 69 LYS A CA 1
ATOM 566 C C . LYS A 1 69 ? -9.640 -0.863 -13.713 1.00 75.38 69 LYS A C 1
ATOM 568 O O . LYS A 1 69 ? -9.675 -2.068 -13.931 1.00 75.38 69 LYS A O 1
ATOM 573 N N . ALA A 1 70 ? -8.629 -0.258 -13.092 1.00 87.12 70 ALA A N 1
ATOM 574 C CA . ALA A 1 70 ? -7.523 -0.997 -12.519 1.00 87.12 70 ALA A CA 1
ATOM 575 C C . ALA A 1 70 ? -7.944 -1.572 -11.165 1.00 87.12 70 ALA A C 1
ATOM 577 O O . ALA A 1 70 ? -8.467 -0.850 -10.318 1.00 87.12 70 ALA A O 1
ATOM 578 N N . VAL A 1 71 ? -7.674 -2.854 -10.966 1.00 92.19 71 VAL A N 1
ATOM 579 C CA . VAL A 1 71 ? -7.754 -3.524 -9.670 1.00 92.19 71 VAL A CA 1
ATOM 580 C C . VAL A 1 71 ? -6.422 -4.203 -9.439 1.00 92.19 71 VAL A C 1
ATOM 582 O O . VAL A 1 71 ? -5.831 -4.751 -10.366 1.00 92.19 71 VAL A O 1
ATOM 585 N N . GLU A 1 72 ? -5.912 -4.080 -8.226 1.00 95.25 72 GLU A N 1
ATOM 586 C CA . GLU A 1 72 ? -4.694 -4.758 -7.824 1.00 95.25 72 GLU A CA 1
ATOM 587 C C . GLU A 1 72 ? -4.753 -5.010 -6.328 1.00 95.25 72 GLU A C 1
ATOM 589 O O . GLU A 1 72 ? -4.336 -4.183 -5.521 1.00 95.25 72 GLU A O 1
ATOM 594 N N . ASN A 1 73 ? -5.317 -6.151 -5.966 1.00 97.62 73 ASN A N 1
ATOM 595 C CA . ASN A 1 73 ? -5.306 -6.620 -4.595 1.00 97.62 73 ASN A CA 1
ATOM 596 C C . ASN A 1 73 ? -4.431 -7.869 -4.532 1.00 97.62 73 ASN A C 1
ATOM 598 O O . ASN A 1 73 ? -4.639 -8.817 -5.286 1.00 97.62 73 ASN A O 1
ATOM 602 N N . ARG A 1 74 ? -3.419 -7.839 -3.670 1.00 98.19 74 ARG A N 1
ATOM 603 C CA . ARG A 1 74 ? -2.404 -8.886 -3.543 1.00 98.19 74 ARG A CA 1
ATOM 604 C C . ARG A 1 74 ? -2.478 -9.498 -2.161 1.00 98.19 74 ARG A C 1
ATOM 606 O O . ARG A 1 74 ? -2.529 -8.775 -1.164 1.00 98.19 74 ARG A O 1
ATOM 613 N N . TYR A 1 75 ? -2.461 -10.818 -2.115 1.00 98.19 75 TYR A N 1
ATOM 614 C CA . TYR A 1 75 ? -2.708 -11.616 -0.927 1.00 98.19 75 TYR A CA 1
ATOM 615 C C . TYR A 1 75 ? -1.548 -12.592 -0.760 1.00 98.19 75 TYR A C 1
ATOM 617 O O . TYR A 1 75 ? -1.530 -13.655 -1.376 1.00 98.19 75 TYR A O 1
ATOM 625 N N . PHE A 1 76 ? -0.560 -12.211 0.049 1.00 98.44 76 PHE A N 1
ATOM 626 C CA . PHE A 1 76 ? 0.576 -13.062 0.385 1.00 98.44 76 PHE A CA 1
ATOM 627 C C . PHE A 1 76 ? 0.271 -13.810 1.677 1.00 98.44 76 PHE A C 1
ATOM 629 O O . PHE A 1 76 ? -0.063 -13.187 2.690 1.00 98.44 76 PHE A O 1
ATOM 636 N N . TYR A 1 77 ? 0.403 -15.131 1.645 1.00 97.62 77 TYR A N 1
ATOM 637 C CA . TYR A 1 77 ? 0.270 -15.991 2.807 1.00 97.62 77 TYR A CA 1
ATOM 638 C C . TYR A 1 77 ? 1.260 -17.156 2.741 1.00 97.62 77 TYR A C 1
ATOM 640 O O . TYR A 1 77 ? 1.129 -18.065 1.923 1.00 97.62 77 TYR A O 1
ATOM 648 N N . ASP A 1 78 ? 2.245 -17.117 3.633 1.00 96.69 78 ASP A N 1
ATOM 649 C CA . ASP A 1 78 ? 3.185 -18.202 3.892 1.00 96.69 78 ASP A CA 1
ATOM 650 C C . ASP A 1 78 ? 2.790 -18.884 5.215 1.00 96.69 78 ASP A C 1
ATOM 652 O O . ASP A 1 78 ? 3.091 -18.353 6.292 1.00 96.69 78 ASP A O 1
ATOM 656 N N . PRO A 1 79 ? 2.098 -20.040 5.164 1.00 94.00 79 PRO A N 1
ATOM 657 C CA . PRO A 1 79 ? 1.664 -20.746 6.364 1.00 94.00 79 PRO A CA 1
ATOM 658 C C . PRO A 1 79 ? 2.823 -21.395 7.130 1.00 94.00 79 PRO A C 1
ATOM 660 O O . PRO A 1 79 ? 2.680 -21.635 8.326 1.00 94.00 79 PRO A O 1
ATOM 663 N N . GLU A 1 80 ? 3.965 -21.670 6.488 1.00 94.00 80 GLU A N 1
ATOM 664 C CA . GLU A 1 80 ? 5.116 -22.300 7.152 1.00 94.00 80 GLU A CA 1
ATOM 665 C C . GLU A 1 80 ? 5.812 -21.317 8.091 1.00 94.00 80 GLU A C 1
ATOM 667 O O . GLU A 1 80 ? 6.224 -21.681 9.193 1.00 94.00 80 GLU A O 1
ATOM 672 N N . ARG A 1 81 ? 5.912 -20.054 7.666 1.00 93.75 81 ARG A N 1
ATOM 673 C CA . ARG A 1 81 ? 6.483 -18.964 8.470 1.00 93.75 81 ARG A CA 1
ATOM 674 C C . ARG A 1 81 ? 5.429 -18.128 9.199 1.00 93.75 81 ARG A C 1
ATOM 676 O O . ARG A 1 81 ? 5.791 -17.159 9.859 1.00 93.75 81 ARG A O 1
ATOM 683 N N . ASN A 1 82 ? 4.150 -18.491 9.078 1.00 92.94 82 ASN A N 1
ATOM 684 C CA . ASN A 1 82 ? 3.003 -17.769 9.634 1.00 92.94 82 ASN A CA 1
ATOM 685 C C . ASN A 1 82 ? 2.990 -16.269 9.266 1.00 92.94 82 ASN A C 1
ATOM 687 O O . ASN A 1 82 ? 2.676 -15.410 10.088 1.00 92.94 82 ASN A O 1
ATOM 691 N N . ASN A 1 83 ? 3.352 -15.954 8.020 1.00 94.69 83 ASN A N 1
ATOM 692 C CA . ASN A 1 83 ? 3.365 -14.587 7.509 1.00 94.69 83 ASN A CA 1
ATOM 693 C C . ASN A 1 83 ? 2.160 -14.363 6.600 1.00 94.69 83 ASN A C 1
ATOM 695 O O . ASN A 1 83 ? 2.002 -15.052 5.595 1.00 94.69 83 ASN A O 1
ATOM 699 N N . SER A 1 84 ? 1.350 -13.349 6.899 1.00 97.06 84 SER A N 1
ATOM 700 C CA . SER A 1 84 ? 0.298 -12.876 5.997 1.00 97.06 84 SER A CA 1
ATOM 701 C C . SER A 1 84 ? 0.432 -11.380 5.766 1.00 97.06 84 SER A C 1
ATOM 703 O O . SER A 1 84 ? 0.399 -10.602 6.719 1.00 97.06 84 SER A O 1
ATOM 705 N N . VAL A 1 85 ? 0.543 -10.969 4.505 1.00 98.25 85 VAL A N 1
ATOM 706 C CA . VAL A 1 85 ? 0.626 -9.557 4.121 1.00 98.25 85 VAL A CA 1
ATOM 707 C C . VAL A 1 85 ? -0.314 -9.325 2.949 1.00 98.25 85 VAL A C 1
ATOM 709 O O . VAL A 1 85 ? -0.260 -10.026 1.939 1.00 98.25 85 VAL A O 1
ATOM 712 N N . THR A 1 86 ? -1.166 -8.311 3.064 1.00 98.44 86 THR A N 1
ATOM 713 C CA . THR A 1 86 ? -2.131 -7.969 2.016 1.00 98.44 86 THR A CA 1
ATOM 714 C C . THR A 1 86 ? -1.931 -6.537 1.552 1.00 98.44 86 THR A C 1
ATOM 716 O O . THR A 1 86 ? -1.897 -5.606 2.359 1.00 98.44 86 THR A O 1
ATOM 719 N N . TYR A 1 87 ? -1.865 -6.354 0.238 1.00 98.56 87 TYR A N 1
ATOM 720 C CA . TYR A 1 87 ? -1.989 -5.052 -0.397 1.00 98.56 87 TYR A CA 1
ATOM 721 C C . TYR A 1 87 ? -3.375 -4.924 -1.021 1.00 98.56 87 TYR A C 1
ATOM 723 O O . TYR A 1 87 ? -3.782 -5.752 -1.826 1.00 98.56 87 TYR A O 1
ATOM 731 N N . LEU A 1 88 ? -4.088 -3.863 -0.651 1.00 98.12 88 LEU A N 1
ATOM 732 C CA . LEU A 1 88 ? -5.358 -3.476 -1.260 1.00 98.12 88 LEU A CA 1
ATOM 733 C C . LEU A 1 88 ? -5.163 -2.122 -1.936 1.00 98.12 88 LEU A C 1
ATOM 735 O O . LEU A 1 88 ? -4.740 -1.162 -1.276 1.00 98.12 88 LEU A O 1
ATOM 739 N N . GLN A 1 89 ? -5.459 -2.041 -3.230 1.00 96.12 89 GLN A N 1
ATOM 740 C CA . GLN A 1 89 ? -5.284 -0.807 -3.985 1.00 96.12 89 GLN A CA 1
ATOM 741 C C . GLN A 1 89 ? -6.437 0.167 -3.728 1.00 96.12 89 GLN A C 1
ATOM 743 O O . GLN A 1 89 ? -7.611 -0.172 -3.878 1.00 96.12 89 GLN A O 1
ATOM 748 N N . LYS A 1 90 ? -6.093 1.420 -3.419 1.00 93.62 90 LYS A N 1
ATOM 749 C CA . LYS A 1 90 ? -7.024 2.553 -3.401 1.00 93.62 90 LYS A CA 1
ATOM 750 C C . LYS A 1 90 ? -6.341 3.798 -3.950 1.00 93.62 90 LYS A C 1
ATOM 752 O O . LYS A 1 90 ? -5.263 4.172 -3.501 1.00 93.62 90 LYS A O 1
ATOM 757 N N . PHE A 1 91 ? -6.965 4.422 -4.945 1.00 91.06 91 PHE A N 1
ATOM 758 C CA . PHE A 1 91 ? -6.435 5.598 -5.632 1.00 91.06 91 PHE A CA 1
ATOM 759 C C . PHE A 1 91 ? -7.302 6.812 -5.339 1.00 91.06 91 PHE A C 1
ATOM 761 O O . PHE A 1 91 ? -8.425 6.876 -5.835 1.00 91.06 91 PHE A O 1
ATOM 768 N N . GLY A 1 92 ? -6.780 7.772 -4.575 1.00 90.94 92 GLY A N 1
ATOM 769 C CA . GLY A 1 92 ? -7.494 9.008 -4.265 1.00 90.94 92 GLY A CA 1
ATOM 770 C C . GLY A 1 92 ? -8.939 8.748 -3.824 1.00 90.94 92 GLY A C 1
ATOM 771 O O . GLY A 1 92 ? -9.193 7.925 -2.939 1.00 90.94 92 GLY A O 1
ATOM 772 N N . MET A 1 93 ? -9.878 9.407 -4.503 1.00 92.62 93 MET A N 1
ATOM 773 C CA . MET A 1 93 ? -11.327 9.268 -4.293 1.00 92.62 93 MET A CA 1
ATOM 774 C C . MET A 1 93 ? -11.979 8.050 -4.971 1.00 92.62 93 MET A C 1
ATOM 776 O O . MET A 1 93 ? -13.182 7.833 -4.830 1.00 92.62 93 MET A O 1
ATOM 780 N N . TYR A 1 94 ? -11.250 7.252 -5.755 1.00 92.25 94 TYR A N 1
ATOM 781 C CA . TYR A 1 94 ? -11.864 6.097 -6.411 1.00 92.25 94 TYR A CA 1
ATOM 782 C C . TYR A 1 94 ? -12.257 5.033 -5.377 1.00 92.25 94 TYR A C 1
ATOM 784 O O . TYR A 1 94 ? -11.483 4.763 -4.448 1.00 92.25 94 TYR A O 1
ATOM 792 N N . PRO A 1 95 ? -13.437 4.407 -5.527 1.00 93.56 95 PRO A N 1
ATOM 793 C CA . PRO A 1 95 ? -13.879 3.386 -4.594 1.00 93.56 95 PRO A CA 1
ATOM 794 C C . PRO A 1 95 ? -13.011 2.133 -4.694 1.00 93.56 95 PRO A C 1
ATOM 796 O O . PRO A 1 95 ? -12.481 1.807 -5.762 1.00 93.56 95 PRO A O 1
ATOM 799 N N . PHE A 1 96 ? -12.916 1.413 -3.580 1.00 95.31 96 PHE A N 1
ATOM 800 C CA . PHE A 1 96 ? -12.325 0.085 -3.533 1.00 95.31 96 PHE A CA 1
ATOM 801 C C . PHE A 1 96 ? -13.166 -0.911 -4.341 1.00 95.31 96 PHE A C 1
ATOM 803 O O . PHE A 1 96 ? -14.398 -0.817 -4.414 1.00 95.31 96 PHE A O 1
ATOM 810 N N . LYS A 1 97 ? -12.475 -1.859 -4.979 1.00 94.69 97 LYS A N 1
ATOM 811 C CA . LYS A 1 97 ? -13.071 -2.909 -5.805 1.00 94.69 97 LYS A CA 1
ATOM 812 C C . LYS A 1 97 ? -12.289 -4.202 -5.635 1.00 94.69 97 LYS A C 1
ATOM 814 O O . LYS A 1 97 ? -11.062 -4.167 -5.551 1.00 94.69 97 LYS A O 1
ATOM 819 N N . SER A 1 98 ? -12.995 -5.325 -5.673 1.00 95.12 98 SER A N 1
ATOM 820 C CA . SER A 1 98 ? -12.399 -6.648 -5.813 1.00 95.12 98 SER A CA 1
ATOM 821 C C . SER A 1 98 ? -13.284 -7.558 -6.656 1.00 95.12 98 SER A C 1
ATOM 823 O O . SER A 1 98 ? -14.518 -7.527 -6.569 1.00 95.12 98 SER A O 1
ATOM 825 N N . SER A 1 99 ? -12.641 -8.366 -7.491 1.00 94.38 99 SER A N 1
ATOM 826 C CA . SER A 1 99 ? -13.293 -9.403 -8.290 1.00 94.38 99 SER A CA 1
ATOM 827 C C . SER A 1 99 ? -13.547 -10.681 -7.492 1.00 94.38 99 SER A C 1
ATOM 829 O O . SER A 1 99 ? -14.243 -11.572 -7.973 1.00 94.38 99 SER A O 1
ATOM 831 N N . TRP A 1 100 ? -12.977 -10.796 -6.293 1.00 95.06 100 TRP A N 1
ATOM 832 C CA . TRP A 1 100 ? -12.981 -12.020 -5.503 1.00 95.06 100 TRP A CA 1
ATOM 833 C C . TRP A 1 100 ? -13.806 -11.856 -4.233 1.00 95.06 100 TRP A C 1
ATOM 835 O O . TRP A 1 100 ? -13.864 -10.779 -3.642 1.00 95.06 100 TRP A O 1
ATOM 845 N N . HIS A 1 101 ? -14.433 -12.946 -3.795 1.00 95.62 101 HIS A N 1
ATOM 846 C CA . HIS A 1 101 ? -15.011 -13.013 -2.459 1.00 95.62 101 HIS A CA 1
ATOM 847 C C . HIS A 1 101 ? -13.892 -13.069 -1.416 1.00 95.62 101 HIS A C 1
ATOM 849 O O . HIS A 1 101 ? -12.909 -13.791 -1.589 1.00 95.62 101 HIS A O 1
ATOM 855 N N . VAL A 1 102 ? -14.078 -12.364 -0.298 1.00 96.06 102 VAL A N 1
ATOM 856 C CA . VAL A 1 102 ? -13.111 -12.306 0.812 1.00 96.06 102 VAL A CA 1
ATOM 857 C C . VAL A 1 102 ? -12.655 -13.688 1.312 1.00 96.06 102 VAL A C 1
ATOM 859 O O . VAL A 1 102 ? -11.492 -13.874 1.658 1.00 96.06 102 VAL A O 1
ATOM 862 N N . THR A 1 103 ? -13.538 -14.690 1.292 1.00 95.44 103 THR A N 1
ATOM 863 C CA . THR A 1 103 ? -13.248 -16.061 1.750 1.00 95.44 103 THR A CA 1
ATOM 864 C C . THR A 1 103 ? -12.340 -16.854 0.814 1.00 95.44 103 THR A C 1
ATOM 866 O O . THR A 1 103 ? -11.868 -17.931 1.179 1.00 95.44 103 THR A O 1
ATOM 869 N N . ASP A 1 104 ? -12.118 -16.354 -0.400 1.00 95.12 104 ASP A N 1
ATOM 870 C CA . ASP A 1 104 ? -11.423 -17.073 -1.463 1.00 95.12 104 ASP A CA 1
ATOM 871 C C . ASP A 1 104 ? -10.084 -16.431 -1.833 1.00 95.12 104 ASP A C 1
ATOM 873 O O . ASP A 1 104 ? -9.375 -16.981 -2.666 1.00 95.12 104 ASP A O 1
ATOM 877 N N . VAL A 1 105 ? -9.698 -15.310 -1.217 1.00 95.94 105 VAL A N 1
ATOM 878 C CA . VAL A 1 105 ? -8.562 -14.483 -1.671 1.00 95.94 105 VAL A CA 1
ATOM 879 C C . VAL A 1 105 ? -7.198 -15.181 -1.655 1.00 95.94 105 VAL A C 1
ATOM 881 O O . VAL A 1 105 ? -6.311 -14.785 -2.402 1.00 95.94 105 VAL A O 1
ATOM 884 N N . TYR A 1 106 ? -7.036 -16.230 -0.844 1.00 95.19 106 TYR A N 1
ATOM 885 C CA . TYR A 1 106 ? -5.809 -17.036 -0.766 1.00 95.19 106 TYR A CA 1
ATOM 886 C C . TYR A 1 106 ? -5.877 -18.346 -1.568 1.00 95.19 106 TYR A C 1
ATOM 888 O O . TYR A 1 106 ? -4.913 -19.108 -1.581 1.00 95.19 106 TYR A O 1
ATOM 896 N N . LYS A 1 107 ? -7.012 -18.647 -2.212 1.00 94.00 107 LYS A N 1
ATOM 897 C CA . LYS A 1 107 ? -7.139 -19.814 -3.097 1.00 94.00 107 LYS A CA 1
ATOM 898 C C . LYS A 1 107 ? -6.447 -19.537 -4.427 1.00 94.00 107 LYS A C 1
ATOM 900 O O . LYS A 1 107 ? -6.233 -18.388 -4.787 1.00 94.00 107 LYS A O 1
ATOM 905 N N . GLU A 1 108 ? -6.113 -20.589 -5.164 1.00 92.38 108 GLU A N 1
ATOM 906 C CA . GLU A 1 108 ? -5.573 -20.426 -6.512 1.00 92.38 108 GLU A CA 1
ATOM 907 C C . GLU A 1 108 ? -6.637 -19.832 -7.444 1.00 92.38 108 GLU A C 1
ATOM 909 O O . GLU A 1 108 ? -7.749 -20.357 -7.544 1.00 92.38 108 GLU A O 1
ATOM 914 N N . HIS A 1 109 ? -6.277 -18.746 -8.129 1.00 91.19 109 HIS A N 1
ATOM 915 C CA . HIS A 1 109 ? -7.116 -18.087 -9.128 1.00 91.19 109 HIS A CA 1
ATOM 916 C C . HIS A 1 109 ? -6.372 -17.915 -10.445 1.00 91.19 109 HIS A C 1
ATOM 918 O O . HIS A 1 109 ? -5.158 -17.701 -10.488 1.00 91.19 109 HIS A O 1
ATOM 924 N N . GLU A 1 110 ? -7.124 -17.926 -11.541 1.00 87.81 110 GLU A N 1
ATOM 925 C CA . GLU A 1 110 ? -6.590 -17.512 -12.832 1.00 87.81 110 GLU A CA 1
ATOM 926 C C . GLU A 1 110 ? -6.525 -15.984 -12.912 1.00 87.81 110 GLU A C 1
ATOM 928 O O . GLU A 1 110 ? -7.497 -15.277 -12.636 1.00 87.81 110 GLU A O 1
ATOM 933 N N . LEU A 1 111 ? -5.368 -15.462 -13.325 1.00 86.19 111 LEU A N 1
ATOM 934 C CA . LEU A 1 111 ? -5.185 -14.029 -13.508 1.00 86.19 111 LEU A CA 1
ATOM 935 C C . LEU A 1 111 ? -6.055 -13.536 -14.672 1.00 86.19 111 LEU A C 1
ATOM 937 O O . LEU A 1 111 ? -5.890 -13.969 -15.815 1.00 86.19 111 LEU A O 1
ATOM 941 N N . VAL A 1 112 ? -6.945 -12.585 -14.397 1.00 87.44 112 VAL A N 1
ATOM 942 C CA . VAL A 1 112 ? -7.809 -11.984 -15.417 1.00 87.44 112 VAL A CA 1
ATOM 943 C C . VAL A 1 112 ? -6.960 -11.170 -16.397 1.00 87.44 112 VAL A C 1
ATOM 945 O O . VAL A 1 112 ? -6.281 -10.225 -16.012 1.00 87.44 112 VAL A O 1
ATOM 948 N N . GLN A 1 113 ? -7.019 -11.511 -17.687 1.00 84.62 113 GLN A N 1
ATOM 949 C CA . GLN A 1 113 ? -6.252 -10.827 -18.746 1.00 84.62 113 GLN A CA 1
ATOM 950 C C . GLN A 1 113 ? -7.109 -9.935 -19.651 1.00 84.62 113 GLN A C 1
ATOM 952 O O . GLN A 1 113 ? -6.587 -9.087 -20.373 1.00 84.62 113 GLN A O 1
ATOM 957 N N . LEU A 1 114 ? -8.433 -10.125 -19.648 1.00 86.62 114 LEU A N 1
ATOM 958 C CA . LEU A 1 114 ? -9.346 -9.468 -20.584 1.00 86.62 114 LEU A CA 1
ATOM 959 C C . LEU A 1 114 ? -10.418 -8.653 -19.848 1.00 86.62 114 LEU A C 1
ATOM 961 O O . LEU A 1 114 ? -11.006 -9.157 -18.894 1.00 86.62 114 LEU A O 1
ATOM 965 N N . PRO A 1 115 ? -10.768 -7.443 -20.330 1.00 85.06 115 PRO A N 1
ATOM 966 C CA . PRO A 1 115 ? -11.759 -6.591 -19.666 1.00 85.06 115 PRO A CA 1
ATOM 967 C C . PRO A 1 115 ? -13.143 -7.230 -19.536 1.00 85.06 115 PRO A C 1
ATOM 969 O O . PRO A 1 115 ? -13.860 -6.944 -18.588 1.00 85.06 115 PRO A O 1
ATOM 972 N N . LEU A 1 116 ? -13.533 -8.069 -20.500 1.00 86.88 116 LEU A N 1
ATOM 973 C CA . LEU A 1 116 ? -14.838 -8.741 -20.516 1.00 86.88 116 LEU A CA 1
ATOM 974 C C . LEU A 1 116 ? -14.962 -9.832 -19.445 1.00 86.88 116 LEU A C 1
ATOM 976 O O . LEU A 1 116 ? -16.076 -10.232 -19.128 1.00 86.88 116 LEU A O 1
ATOM 980 N N . ALA A 1 117 ? -13.837 -10.309 -18.910 1.00 86.62 117 ALA A N 1
ATOM 981 C CA . ALA A 1 117 ? -13.805 -11.294 -17.836 1.00 86.62 117 ALA A CA 1
ATOM 982 C C . ALA A 1 117 ? -13.810 -10.645 -16.440 1.00 86.62 117 ALA A C 1
ATOM 984 O O . ALA A 1 117 ? -13.899 -11.353 -15.442 1.00 86.62 117 ALA A O 1
ATOM 985 N N . LEU A 1 118 ? -13.734 -9.309 -16.350 1.00 87.06 118 LEU A N 1
ATOM 986 C CA . LEU A 1 118 ? -13.853 -8.611 -15.075 1.00 87.06 118 LEU A CA 1
ATOM 987 C C . LEU A 1 118 ? -15.287 -8.649 -14.553 1.00 87.06 118 LEU A C 1
ATOM 989 O O . LEU A 1 118 ? -16.214 -8.167 -15.206 1.00 87.06 118 LEU A O 1
ATOM 993 N N . SER A 1 119 ? -15.436 -9.113 -13.318 1.00 89.62 119 SER A N 1
ATOM 994 C CA . SER A 1 119 ? -16.683 -9.047 -12.569 1.00 89.62 119 SER A CA 1
ATOM 995 C C . SER A 1 119 ? -16.374 -8.691 -11.124 1.00 89.62 119 SER A C 1
ATOM 997 O O . SER A 1 119 ? -15.773 -9.485 -10.412 1.00 89.62 119 SER A O 1
ATOM 999 N N . PHE A 1 120 ? -16.782 -7.497 -10.692 1.00 92.00 120 PHE A N 1
ATOM 1000 C CA . PHE A 1 120 ? -16.554 -7.048 -9.321 1.00 92.00 120 PHE A CA 1
ATOM 1001 C C . PHE A 1 120 ? -17.636 -7.583 -8.391 1.00 92.00 120 PHE A C 1
ATOM 1003 O O . PHE A 1 120 ? -18.813 -7.247 -8.544 1.00 92.00 120 PHE A O 1
ATOM 1010 N N . VAL A 1 121 ? -17.208 -8.387 -7.424 1.00 93.81 121 VAL A N 1
ATOM 1011 C CA . VAL A 1 121 ? -18.034 -8.870 -6.314 1.00 93.81 121 VAL A CA 1
ATOM 1012 C C . VAL A 1 121 ? -18.187 -7.764 -5.274 1.00 93.81 121 VAL A C 1
ATOM 1014 O O . VAL A 1 121 ? -19.297 -7.470 -4.839 1.00 93.81 121 VAL A O 1
ATOM 1017 N N . HIS A 1 122 ? -17.080 -7.099 -4.944 1.00 94.06 122 HIS A N 1
ATOM 1018 C CA . HIS A 1 122 ? -17.053 -5.917 -4.092 1.00 94.06 122 HIS A CA 1
ATOM 1019 C C . HIS A 1 122 ? -16.759 -4.698 -4.964 1.00 94.06 122 HIS A C 1
ATOM 1021 O O . HIS A 1 122 ? -15.792 -4.693 -5.728 1.00 94.06 122 HIS A O 1
ATOM 1027 N N . LYS A 1 123 ? -17.596 -3.664 -4.887 1.00 93.06 123 LYS A N 1
ATOM 1028 C CA . LYS A 1 123 ? -17.443 -2.430 -5.666 1.00 93.06 123 LYS A CA 1
ATOM 1029 C C . LYS A 1 123 ? -18.083 -1.259 -4.945 1.00 93.06 123 LYS A C 1
ATOM 1031 O O . LYS A 1 123 ? -18.966 -1.460 -4.120 1.00 93.06 123 LYS A O 1
ATOM 1036 N N . ASP A 1 124 ? -17.670 -0.059 -5.334 1.00 93.31 124 ASP A N 1
ATOM 1037 C CA . ASP A 1 124 ? -18.249 1.198 -4.853 1.00 93.31 124 ASP A CA 1
ATOM 1038 C C . ASP A 1 124 ? -18.135 1.368 -3.325 1.00 93.31 124 ASP A C 1
ATOM 1040 O O . ASP A 1 124 ? -18.885 2.131 -2.728 1.00 93.31 124 ASP A O 1
ATOM 1044 N N . LEU A 1 125 ? -17.164 0.679 -2.709 1.00 95.75 125 LEU A N 1
ATOM 1045 C CA . LEU A 1 125 ? -16.879 0.769 -1.281 1.00 95.75 125 LEU A CA 1
ATOM 1046 C C . LEU A 1 125 ? -15.930 1.939 -1.016 1.00 95.75 125 LEU A C 1
ATOM 1048 O O . LEU A 1 125 ? -14.878 2.060 -1.660 1.00 95.75 125 LEU A O 1
ATOM 1052 N N . ASP A 1 126 ? -16.286 2.797 -0.063 1.00 96.50 126 ASP A N 1
ATOM 1053 C CA . ASP A 1 126 ? -15.349 3.776 0.480 1.00 96.50 126 ASP A CA 1
ATOM 1054 C C . ASP A 1 126 ? -14.308 3.091 1.391 1.00 96.50 126 ASP A C 1
ATOM 1056 O O . ASP A 1 126 ? -14.211 1.863 1.439 1.00 96.50 126 ASP A O 1
ATOM 1060 N N . TRP A 1 127 ? -13.457 3.865 2.069 1.00 97.44 127 TRP A N 1
ATOM 1061 C CA . TRP A 1 127 ? -12.442 3.283 2.950 1.00 97.44 127 TRP A CA 1
ATOM 1062 C C . TRP A 1 127 ? -13.045 2.476 4.105 1.00 97.44 127 TRP A C 1
ATOM 1064 O O . TRP A 1 127 ? -12.590 1.366 4.372 1.00 97.44 127 TRP A O 1
ATOM 1074 N N . ALA A 1 128 ? -14.041 3.033 4.793 1.00 98.12 128 ALA A N 1
ATOM 1075 C CA . ALA A 1 128 ? -14.608 2.430 5.990 1.00 98.12 128 ALA A CA 1
ATOM 1076 C C . ALA A 1 128 ? -15.452 1.199 5.638 1.00 98.12 128 ALA A C 1
ATOM 1078 O O . ALA A 1 128 ? -15.365 0.180 6.321 1.00 98.12 128 ALA A O 1
ATOM 1079 N N . ASP A 1 129 ? -16.202 1.262 4.538 1.00 98.25 129 ASP A N 1
ATOM 1080 C CA . ASP A 1 129 ? -17.001 0.135 4.057 1.00 98.25 129 ASP A CA 1
ATOM 1081 C C . ASP A 1 129 ? -16.099 -0.992 3.533 1.00 98.25 129 ASP A C 1
ATOM 1083 O O . ASP A 1 129 ? -16.332 -2.160 3.827 1.00 98.25 129 ASP A O 1
ATOM 1087 N N . ALA A 1 130 ? -14.996 -0.669 2.842 1.00 98.00 130 ALA A N 1
ATOM 1088 C CA . ALA A 1 130 ? -14.008 -1.675 2.447 1.00 98.00 130 ALA A CA 1
ATOM 1089 C C . ALA A 1 130 ? -13.365 -2.364 3.659 1.00 98.00 130 ALA A C 1
ATOM 1091 O O . ALA A 1 130 ? -13.089 -3.563 3.614 1.00 98.00 130 ALA A O 1
ATOM 1092 N N . ILE A 1 131 ? -13.133 -1.634 4.752 1.00 98.62 131 ILE A N 1
ATOM 1093 C CA . ILE A 1 131 ? -12.634 -2.232 5.990 1.00 98.62 131 ILE A CA 1
ATOM 1094 C C . ILE A 1 131 ? -13.676 -3.208 6.544 1.00 98.62 131 ILE A C 1
ATOM 1096 O O . ILE A 1 131 ? -13.378 -4.399 6.637 1.00 98.62 131 ILE A O 1
ATOM 1100 N N . ARG A 1 132 ? -14.895 -2.733 6.827 1.00 98.25 132 ARG A N 1
ATOM 1101 C CA . ARG A 1 132 ? -15.962 -3.537 7.445 1.00 98.25 132 ARG A CA 1
ATOM 1102 C C . ARG A 1 132 ? -16.336 -4.758 6.612 1.00 98.25 132 ARG A C 1
ATOM 1104 O O . ARG A 1 132 ? -16.325 -5.873 7.122 1.00 98.25 132 ARG A O 1
ATOM 1111 N N . ASP A 1 133 ? -16.596 -4.555 5.326 1.00 97.31 133 ASP A N 1
ATOM 1112 C CA . ASP A 1 133 ? -17.204 -5.577 4.473 1.00 97.31 133 ASP A CA 1
ATOM 1113 C C . ASP A 1 133 ? -16.175 -6.523 3.845 1.00 97.31 133 ASP A C 1
ATOM 1115 O O . ASP A 1 133 ? -16.537 -7.593 3.348 1.00 97.31 133 ASP A O 1
ATOM 1119 N N . PHE A 1 134 ? -14.892 -6.147 3.847 1.00 98.06 134 PHE A N 1
ATOM 1120 C CA . PHE A 1 134 ? -13.827 -6.948 3.249 1.00 98.06 134 PHE A CA 1
ATOM 1121 C C . PHE A 1 134 ? -12.726 -7.276 4.255 1.00 98.06 134 PHE A C 1
ATOM 1123 O O . PHE A 1 134 ? -12.548 -8.437 4.609 1.00 98.06 134 PHE A O 1
ATOM 1130 N N . VAL A 1 135 ? -11.992 -6.280 4.754 1.00 98.25 135 VAL A N 1
ATOM 1131 C CA . VAL A 1 135 ? -10.794 -6.504 5.588 1.00 98.25 135 VAL A CA 1
ATOM 1132 C C . VAL A 1 135 ? -11.119 -7.301 6.853 1.00 98.25 135 VAL A C 1
ATOM 1134 O O . VAL A 1 135 ? -10.399 -8.238 7.195 1.00 98.25 135 VAL A O 1
ATOM 1137 N N . CYS A 1 136 ? -12.223 -6.980 7.524 1.00 97.75 136 CYS A N 1
ATOM 1138 C CA . CYS A 1 136 ? -12.613 -7.612 8.786 1.00 97.75 136 CYS A CA 1
ATOM 1139 C C . CYS A 1 136 ? -12.992 -9.089 8.648 1.00 97.75 136 CYS A C 1
ATOM 1141 O O . CYS A 1 136 ? -12.953 -9.837 9.626 1.00 97.75 136 CYS A O 1
ATOM 1143 N N . HIS A 1 137 ? -13.338 -9.507 7.432 1.00 97.38 137 HIS A N 1
ATOM 1144 C CA . HIS A 1 137 ? -13.763 -10.863 7.107 1.00 97.38 137 HIS A CA 1
ATOM 1145 C C . HIS A 1 137 ? -12.658 -11.703 6.452 1.00 97.38 137 HIS A C 1
ATOM 1147 O O . HIS A 1 137 ? -12.893 -12.862 6.106 1.00 97.38 137 HIS A O 1
ATOM 1153 N N . MET A 1 138 ? -11.456 -11.144 6.287 1.00 97.19 138 MET A N 1
ATOM 1154 C CA . MET A 1 138 ? -10.302 -11.886 5.790 1.00 97.19 138 MET A CA 1
ATOM 1155 C C . MET A 1 138 ? -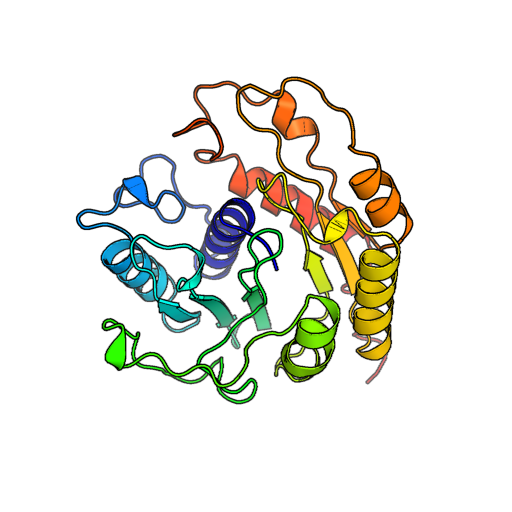9.874 -12.981 6.771 1.00 97.19 138 MET A C 1
ATOM 1157 O O . MET A 1 138 ? -9.986 -12.836 7.988 1.00 97.19 138 MET A O 1
ATOM 1161 N N . SER A 1 139 ? -9.349 -14.080 6.229 1.00 95.12 139 SER A N 1
ATOM 1162 C CA . SER A 1 139 ? -8.802 -15.194 7.005 1.00 95.12 139 SER A CA 1
ATOM 1163 C C . SER A 1 139 ? -7.492 -15.680 6.362 1.00 95.12 139 SER A C 1
ATOM 1165 O O . SER A 1 139 ? -7.571 -16.309 5.307 1.00 95.12 139 SER A O 1
ATOM 1167 N N . PRO A 1 140 ? -6.314 -15.427 6.971 1.00 94.94 140 PRO A N 1
ATOM 1168 C CA . PRO A 1 140 ? -6.129 -14.785 8.277 1.00 94.94 140 PRO A CA 1
ATOM 1169 C C . PRO A 1 140 ? -6.577 -13.315 8.302 1.00 94.94 140 PRO A C 1
ATOM 1171 O O . PRO A 1 140 ? -6.412 -12.579 7.329 1.00 94.94 140 PRO A O 1
ATOM 1174 N N . LYS A 1 141 ? -7.158 -12.897 9.434 1.00 95.62 141 LYS A N 1
ATOM 1175 C CA . LYS A 1 141 ? -7.549 -11.501 9.666 1.00 95.62 141 LYS A CA 1
ATOM 1176 C C . LYS A 1 141 ? -6.289 -10.672 9.948 1.00 95.62 141 LYS A C 1
ATOM 1178 O O . LYS A 1 141 ? -5.500 -11.090 10.797 1.00 95.62 141 LYS A O 1
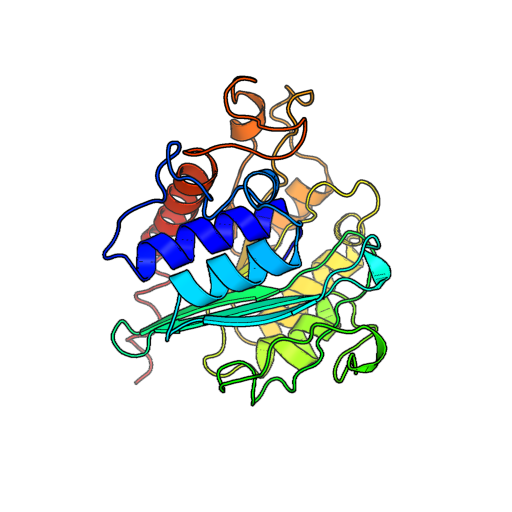ATOM 1183 N N . PRO A 1 142 ? -6.092 -9.510 9.301 1.00 97.00 142 PRO A N 1
ATOM 1184 C CA . PRO A 1 142 ? -4.960 -8.640 9.606 1.00 97.00 142 PRO A CA 1
ATOM 1185 C C . PRO A 1 142 ? -4.962 -8.197 11.072 1.00 97.00 142 PRO A C 1
ATOM 1187 O O . PRO A 1 142 ? -5.995 -7.786 11.593 1.00 97.00 142 PRO A O 1
ATOM 1190 N N . SER A 1 143 ? -3.802 -8.242 11.726 1.00 96.44 143 SER A N 1
ATOM 1191 C CA . SER A 1 143 ? -3.611 -7.684 13.073 1.00 96.44 143 SER A CA 1
ATOM 1192 C C . SER A 1 143 ? -3.310 -6.184 13.046 1.00 96.44 143 SER A C 1
ATOM 1194 O O . SER A 1 143 ? -3.663 -5.466 13.979 1.00 96.44 143 SER A O 1
ATOM 1196 N N . VAL A 1 144 ? -2.699 -5.705 11.959 1.00 98.06 144 VAL A N 1
ATOM 1197 C CA . VAL A 1 144 ? -2.366 -4.296 11.725 1.00 98.06 144 VAL A CA 1
ATOM 1198 C C . VAL A 1 144 ? -2.858 -3.884 10.341 1.00 98.06 144 VAL A C 1
ATOM 1200 O O . VAL A 1 144 ? -2.664 -4.607 9.361 1.00 98.06 144 VAL A O 1
ATOM 1203 N N . PHE A 1 145 ? -3.460 -2.701 10.245 1.00 98.62 145 PHE A N 1
ATOM 1204 C CA . PHE A 1 145 ? -3.883 -2.090 8.994 1.00 98.62 145 PHE A CA 1
ATOM 1205 C C . PHE A 1 145 ? -3.124 -0.793 8.739 1.00 98.62 145 PHE A C 1
ATOM 1207 O O . PHE A 1 145 ? -3.290 0.200 9.446 1.00 98.62 145 PHE A O 1
ATOM 1214 N N . ILE A 1 146 ? -2.308 -0.809 7.686 1.00 98.50 146 ILE A N 1
ATOM 1215 C CA . ILE A 1 146 ? -1.494 0.334 7.273 1.00 98.50 146 ILE A CA 1
ATOM 1216 C C . ILE A 1 146 ? -2.174 1.021 6.095 1.00 98.50 146 ILE A C 1
ATOM 1218 O O . ILE A 1 146 ? -2.466 0.369 5.082 1.00 98.50 146 ILE A O 1
ATOM 1222 N N . PHE A 1 147 ? -2.400 2.328 6.190 1.00 98.12 147 PHE A N 1
ATOM 1223 C CA . PHE A 1 147 ? -3.029 3.102 5.121 1.00 98.12 147 PHE A CA 1
ATOM 1224 C C . PHE A 1 147 ? -2.370 4.459 4.887 1.00 98.12 147 PHE A C 1
ATOM 1226 O O . PHE A 1 147 ? -1.723 5.015 5.770 1.00 98.12 147 PHE A O 1
ATOM 1233 N N . ASN A 1 148 ? -2.495 4.956 3.655 1.00 96.62 148 ASN A N 1
ATOM 1234 C CA . ASN A 1 148 ? -1.881 6.195 3.183 1.00 96.62 148 ASN A CA 1
ATOM 1235 C C . ASN A 1 148 ? -2.700 6.800 2.025 1.00 96.62 148 ASN A C 1
ATOM 1237 O O . ASN A 1 148 ? -3.348 6.064 1.279 1.00 96.62 148 ASN A O 1
ATOM 1241 N N . ALA A 1 149 ? -2.634 8.125 1.855 1.00 94.00 149 ALA A N 1
ATOM 1242 C CA . ALA A 1 149 ? -3.293 8.848 0.761 1.00 94.00 149 ALA A CA 1
ATOM 1243 C C . ALA A 1 149 ? -2.642 8.614 -0.617 1.00 94.00 149 ALA A C 1
ATOM 1245 O O . ALA A 1 149 ? -3.313 8.696 -1.650 1.00 94.00 149 ALA A O 1
ATOM 1246 N N . GLY A 1 150 ? -1.349 8.290 -0.641 1.00 91.62 150 GLY A N 1
ATOM 1247 C CA . GLY A 1 150 ? -0.574 8.151 -1.866 1.00 91.62 150 GLY A CA 1
ATOM 1248 C C . GLY A 1 150 ? -0.246 9.493 -2.523 1.00 91.62 150 GLY A C 1
ATOM 1249 O O . GLY A 1 150 ? -0.275 10.539 -1.890 1.00 91.62 150 GLY A O 1
ATOM 1250 N N . ILE A 1 151 ? 0.043 9.466 -3.823 1.00 90.62 151 ILE A N 1
ATOM 1251 C CA . ILE A 1 151 ? 0.425 10.640 -4.639 1.00 90.62 151 ILE A CA 1
ATOM 1252 C C . ILE A 1 151 ? -0.759 11.466 -5.166 1.00 90.62 151 ILE A C 1
ATOM 1254 O O . ILE A 1 151 ? -0.593 12.303 -6.058 1.00 90.62 151 ILE A O 1
ATOM 1258 N N . TRP A 1 152 ? -1.977 11.162 -4.730 1.00 90.25 152 TRP A N 1
ATOM 1259 C CA . TRP A 1 152 ? -3.194 11.724 -5.308 1.00 90.25 152 TRP A CA 1
ATOM 1260 C C . TRP A 1 152 ? -3.555 13.008 -4.581 1.00 90.25 152 TRP A C 1
ATOM 1262 O O . TRP A 1 152 ? -3.815 12.953 -3.391 1.00 90.25 152 TRP A O 1
ATOM 1272 N N . ALA A 1 153 ? -3.600 14.139 -5.290 1.00 87.69 153 ALA A N 1
ATOM 1273 C CA . ALA A 1 153 ? -4.017 15.415 -4.700 1.00 87.69 153 ALA A CA 1
ATOM 1274 C C . ALA A 1 153 ? -5.487 15.384 -4.241 1.00 87.69 153 ALA A C 1
ATOM 1276 O O . ALA A 1 153 ? -5.810 15.874 -3.165 1.00 87.69 153 ALA A O 1
ATOM 1277 N N . ASP A 1 154 ? -6.357 14.748 -5.031 1.00 90.44 154 ASP A N 1
ATOM 1278 C CA . ASP A 1 154 ? -7.758 14.527 -4.679 1.00 90.44 154 ASP A CA 1
ATOM 1279 C C . ASP A 1 154 ? -7.905 13.161 -3.994 1.00 90.44 154 ASP A C 1
ATOM 1281 O O . ASP A 1 154 ? -7.855 12.108 -4.643 1.00 90.44 154 ASP A O 1
ATOM 1285 N N . HIS A 1 155 ? -8.080 13.159 -2.673 1.00 94.56 155 HIS A N 1
ATOM 1286 C CA . HIS A 1 155 ? -8.228 11.938 -1.885 1.00 94.56 155 HIS A CA 1
ATOM 1287 C C . HIS A 1 155 ? -9.191 12.111 -0.711 1.00 94.56 155 HIS A C 1
ATOM 1289 O O . HIS A 1 155 ? -9.334 13.194 -0.157 1.00 94.56 155 HIS A O 1
ATOM 1295 N N . ASP A 1 156 ? -9.818 11.013 -0.283 1.00 95.19 156 ASP A N 1
ATOM 1296 C CA . ASP A 1 156 ? -10.837 11.055 0.777 1.00 95.19 156 ASP A CA 1
ATOM 1297 C C . ASP A 1 156 ? -10.253 11.422 2.154 1.00 95.19 156 ASP A C 1
ATOM 1299 O O . ASP A 1 156 ? -10.968 11.904 3.027 1.00 95.19 156 ASP A O 1
ATOM 1303 N N . LEU A 1 157 ? -8.947 11.204 2.354 1.00 96.75 157 LEU A N 1
ATOM 1304 C CA . LEU A 1 157 ? -8.303 11.367 3.664 1.00 96.75 157 LEU A CA 1
ATOM 1305 C C . LEU A 1 157 ? -8.146 12.825 4.125 1.00 96.75 157 LEU A C 1
ATOM 1307 O O . LEU A 1 157 ? -7.842 13.034 5.292 1.00 96.75 157 LEU A O 1
ATOM 1311 N N . VAL A 1 158 ? -8.396 13.833 3.276 1.00 96.62 158 VAL A N 1
ATOM 1312 C CA . VAL A 1 158 ? -8.515 15.229 3.752 1.00 96.62 158 VAL A CA 1
ATOM 1313 C C . VAL A 1 158 ? -9.801 15.468 4.551 1.00 96.62 158 VAL A C 1
ATOM 1315 O O . VAL A 1 158 ? -9.919 16.469 5.252 1.00 96.62 158 VAL A O 1
ATOM 1318 N N . ASN A 1 159 ? -10.789 14.574 4.441 1.00 97.44 159 ASN A N 1
ATOM 1319 C CA . ASN A 1 159 ? -12.059 14.690 5.142 1.00 97.44 159 ASN A CA 1
ATOM 1320 C C . ASN A 1 159 ? -11.957 14.069 6.544 1.00 97.44 159 ASN A C 1
ATOM 1322 O O . ASN A 1 159 ? -11.870 12.851 6.676 1.00 97.44 159 ASN A O 1
ATOM 1326 N N . VAL A 1 160 ? -12.053 14.902 7.582 1.00 97.75 160 VAL A N 1
ATOM 1327 C CA . VAL A 1 160 ? -11.988 14.482 8.996 1.00 97.75 160 VAL A CA 1
ATOM 1328 C C . VAL A 1 160 ? -13.014 13.396 9.341 1.00 97.75 160 VAL A C 1
ATOM 1330 O O . VAL A 1 160 ? -12.664 12.417 9.989 1.00 97.75 160 VAL A O 1
ATOM 1333 N N . GLN A 1 161 ? -14.250 13.487 8.839 1.00 98.25 161 GLN A N 1
ATOM 1334 C CA . GLN A 1 161 ? -15.269 12.457 9.094 1.00 98.25 161 GLN A CA 1
ATOM 1335 C C . GLN A 1 161 ? -14.887 11.113 8.464 1.00 98.25 161 GLN A C 1
ATOM 1337 O O . GLN A 1 161 ? -15.203 10.058 9.006 1.00 98.25 161 GLN A O 1
ATOM 1342 N N . MET A 1 162 ? -14.208 11.124 7.312 1.00 98.19 162 MET A N 1
ATOM 1343 C CA . MET A 1 162 ? -13.685 9.891 6.722 1.00 98.19 162 MET A CA 1
ATOM 1344 C C . MET A 1 162 ? -12.544 9.315 7.567 1.00 98.19 162 MET A C 1
ATOM 1346 O O . MET A 1 162 ? -12.501 8.105 7.765 1.00 98.19 162 MET A O 1
ATOM 1350 N N . GLN A 1 163 ? -11.645 10.158 8.087 1.00 98.56 163 GLN A N 1
ATOM 1351 C CA . GLN A 1 163 ? -10.565 9.721 8.980 1.00 98.56 163 GLN A CA 1
ATOM 1352 C C . GLN A 1 163 ? -11.125 9.012 10.226 1.00 98.56 163 GLN A C 1
ATOM 1354 O O . GLN A 1 163 ? -10.694 7.904 10.542 1.00 98.56 163 GLN A O 1
ATOM 1359 N N . GLU A 1 164 ? -12.129 9.609 10.877 1.00 98.69 164 GLU A N 1
ATOM 1360 C CA . GLU A 1 164 ? -12.828 9.029 12.033 1.00 98.69 164 GLU A CA 1
ATOM 1361 C C . GLU A 1 164 ? -13.492 7.695 11.675 1.00 98.69 164 GLU A C 1
ATOM 1363 O O . GLU A 1 164 ? -13.214 6.683 12.315 1.00 98.69 164 GLU A O 1
ATOM 1368 N N . ARG A 1 165 ? -14.270 7.649 10.583 1.00 98.69 165 ARG A N 1
ATOM 1369 C CA . ARG A 1 165 ? -14.942 6.419 10.127 1.00 98.69 165 ARG A CA 1
ATOM 1370 C C . ARG A 1 165 ? -13.973 5.274 9.827 1.00 98.69 165 ARG A C 1
ATOM 1372 O O . ARG A 1 165 ? -14.337 4.116 10.031 1.00 98.69 165 ARG A O 1
ATOM 1379 N N . ILE A 1 166 ? -12.776 5.571 9.315 1.00 98.75 166 ILE A N 1
ATOM 1380 C CA . ILE A 1 166 ? -11.729 4.566 9.072 1.00 98.75 166 ILE A CA 1
ATOM 1381 C C . ILE A 1 166 ? -11.258 3.965 10.393 1.00 98.75 166 ILE A C 1
ATOM 1383 O O . ILE A 1 166 ? -11.207 2.744 10.523 1.00 98.75 166 ILE A O 1
ATOM 1387 N N . VAL A 1 167 ? -10.911 4.811 11.364 1.00 98.69 167 VAL A N 1
ATOM 1388 C CA . VAL A 1 167 ? -10.389 4.348 12.655 1.00 98.69 167 VAL A CA 1
ATOM 1389 C C . VAL A 1 167 ? -11.467 3.610 13.447 1.00 98.69 167 VAL A C 1
ATOM 1391 O O . VAL A 1 167 ? -11.184 2.538 13.977 1.00 98.69 167 VAL A O 1
ATOM 1394 N N . GLU A 1 168 ? -12.713 4.088 13.437 1.00 98.75 168 GLU A N 1
ATOM 1395 C CA . GLU A 1 168 ? -13.861 3.378 14.017 1.00 98.75 168 GLU A CA 1
ATOM 1396 C C . GLU A 1 168 ? -14.045 1.986 13.396 1.00 98.75 168 GLU A C 1
ATOM 1398 O O . GLU A 1 168 ? -14.149 0.997 14.120 1.00 98.75 168 GLU A O 1
ATOM 1403 N N . ALA A 1 169 ? -14.010 1.876 12.063 1.00 98.81 169 ALA A N 1
ATOM 1404 C CA . ALA A 1 169 ? -14.130 0.589 11.377 1.00 98.81 169 ALA A CA 1
ATOM 1405 C C . ALA A 1 169 ? -13.002 -0.387 11.763 1.00 98.81 169 ALA A C 1
ATOM 1407 O O . ALA A 1 169 ? -13.245 -1.579 11.946 1.00 98.81 169 ALA A O 1
ATOM 1408 N N . LEU A 1 170 ? -11.766 0.098 11.921 1.00 98.75 170 LEU A N 1
ATOM 1409 C CA . LEU A 1 170 ? -10.642 -0.733 12.367 1.00 98.75 170 LEU A CA 1
ATOM 1410 C C . LEU A 1 170 ? -10.803 -1.183 13.824 1.00 98.75 170 LEU A C 1
ATOM 1412 O O . LEU A 1 170 ? -10.565 -2.354 14.130 1.00 98.75 170 LEU A O 1
ATOM 1416 N N . GLN A 1 171 ? -11.269 -0.292 14.703 1.00 98.38 171 GLN A N 1
ATOM 1417 C CA . GLN A 1 171 ? -11.550 -0.598 16.107 1.00 98.38 171 GLN A CA 1
ATOM 1418 C C . GLN A 1 171 ? -12.666 -1.638 16.259 1.00 98.38 171 GLN A C 1
ATOM 1420 O O . GLN A 1 171 ? -12.499 -2.602 17.007 1.00 98.38 171 GLN A O 1
ATOM 1425 N N . GLU A 1 172 ? -13.768 -1.501 15.512 1.00 98.44 172 GLU A N 1
ATOM 1426 C CA . GLU A 1 172 ? -14.864 -2.483 15.460 1.00 98.44 172 GLU A CA 1
ATOM 1427 C C . GLU A 1 172 ? -14.350 -3.888 15.106 1.00 98.44 172 GLU A C 1
ATOM 1429 O O . GLU A 1 172 ? -14.821 -4.894 15.641 1.00 98.44 172 GLU A O 1
ATOM 1434 N N . CYS A 1 173 ? -13.335 -3.956 14.246 1.00 98.00 173 CYS A N 1
ATOM 1435 C CA . CYS A 1 173 ? -12.738 -5.204 13.784 1.00 98.00 173 CYS A CA 1
ATOM 1436 C C . CYS A 1 173 ? -11.555 -5.688 14.627 1.00 98.00 173 CYS A C 1
ATOM 1438 O O . CYS A 1 173 ? -11.009 -6.767 14.350 1.00 98.00 173 CYS A O 1
ATOM 1440 N N . GLN A 1 174 ? -11.197 -4.935 15.672 1.00 97.88 174 GLN A N 1
ATOM 1441 C CA . GLN A 1 174 ? -10.055 -5.185 16.552 1.00 97.88 174 GLN A CA 1
ATOM 1442 C C . GLN A 1 174 ? -8.740 -5.271 15.767 1.00 97.88 174 GLN A C 1
ATOM 1444 O O . GLN A 1 174 ? -7.950 -6.196 15.957 1.00 97.88 174 GLN A O 1
ATOM 1449 N N . ILE A 1 175 ? -8.542 -4.339 14.834 1.00 98.38 175 ILE A N 1
ATOM 1450 C CA . ILE A 1 175 ? -7.335 -4.228 14.016 1.00 98.38 175 ILE A CA 1
ATOM 1451 C C . ILE A 1 175 ? -6.595 -2.960 14.423 1.00 98.38 175 ILE A C 1
ATOM 1453 O O . ILE A 1 175 ? -7.181 -1.881 14.465 1.00 98.38 175 ILE A O 1
ATOM 1457 N N . VAL A 1 176 ? -5.297 -3.086 14.688 1.00 98.06 176 VAL A N 1
ATOM 1458 C CA . VAL A 1 176 ? -4.445 -1.947 15.033 1.00 98.06 176 VAL A CA 1
ATOM 1459 C C . VAL A 1 176 ? -4.290 -1.040 13.820 1.00 98.06 176 VAL A C 1
ATOM 1461 O O . VAL A 1 176 ? -3.928 -1.487 12.730 1.00 98.06 176 VAL A O 1
ATOM 1464 N N . SER A 1 177 ? -4.544 0.246 14.009 1.00 98.50 177 SER A N 1
ATOM 1465 C CA . SER A 1 177 ? -4.467 1.254 12.962 1.00 98.50 177 SER A CA 1
ATOM 1466 C C . SER A 1 177 ? -3.065 1.861 12.874 1.00 98.50 177 SER A C 1
ATOM 1468 O O . SER A 1 177 ? -2.472 2.274 13.868 1.00 98.50 177 SER A O 1
ATOM 1470 N N . MET A 1 178 ? -2.520 1.939 11.660 1.00 98.44 178 MET A N 1
ATOM 1471 C CA . MET A 1 178 ? -1.274 2.654 11.399 1.00 98.44 178 MET A CA 1
ATOM 1472 C C . MET A 1 178 ? -1.438 3.583 10.202 1.00 98.44 178 MET A C 1
ATOM 1474 O O . MET A 1 178 ? -1.642 3.129 9.072 1.00 98.44 178 MET A O 1
ATOM 1478 N N . TYR A 1 179 ? -1.290 4.886 10.429 1.00 98.50 179 TYR A N 1
ATOM 1479 C CA . TYR A 1 179 ? -1.184 5.827 9.327 1.00 98.50 179 TYR A CA 1
ATOM 1480 C C . TYR A 1 179 ? 0.264 5.917 8.836 1.00 98.50 179 TYR A C 1
ATOM 1482 O O . TYR A 1 179 ? 1.180 6.226 9.597 1.00 98.50 179 TYR A O 1
ATOM 1490 N N . LYS A 1 180 ? 0.479 5.659 7.545 1.00 98.12 180 LYS A N 1
ATOM 1491 C CA . LYS A 1 180 ? 1.744 5.918 6.848 1.00 98.12 180 LYS A CA 1
ATOM 1492 C C . LYS A 1 180 ? 1.642 7.284 6.189 1.00 98.12 180 LYS A C 1
ATOM 1494 O O . LYS A 1 180 ? 0.753 7.487 5.361 1.00 98.12 180 LYS A O 1
ATOM 1499 N N . THR A 1 181 ? 2.545 8.207 6.515 1.00 96.69 181 THR A N 1
ATOM 1500 C CA . THR A 1 181 ? 2.548 9.521 5.861 1.00 96.69 181 THR A CA 1
ATOM 1501 C C . THR A 1 181 ? 2.969 9.397 4.397 1.00 96.69 181 THR A C 1
ATOM 1503 O O . THR A 1 181 ? 3.600 8.425 3.965 1.00 96.69 181 THR A O 1
ATOM 1506 N N . THR A 1 182 ? 2.529 10.353 3.594 1.00 93.12 182 THR A N 1
ATOM 1507 C CA . THR A 1 182 ? 2.744 10.405 2.159 1.00 93.12 182 THR A CA 1
ATOM 1508 C C . THR A 1 182 ? 4.214 10.653 1.872 1.00 93.12 182 THR A C 1
ATOM 1510 O O . THR A 1 182 ? 4.846 11.592 2.356 1.00 93.12 182 THR A O 1
ATOM 1513 N N . THR A 1 183 ? 4.764 9.766 1.057 1.00 93.69 183 THR A N 1
ATOM 1514 C CA . THR A 1 183 ? 6.110 9.880 0.510 1.00 93.69 183 THR A CA 1
ATOM 1515 C C . THR A 1 183 ? 6.208 11.115 -0.373 1.00 93.69 183 THR A C 1
ATOM 1517 O O . THR A 1 183 ? 5.332 11.355 -1.206 1.00 93.69 183 THR A O 1
ATOM 1520 N N . LYS A 1 184 ? 7.286 11.873 -0.218 1.00 94.25 184 LYS A N 1
ATOM 1521 C CA . LYS A 1 184 ? 7.526 13.105 -0.958 1.00 94.25 184 LYS A CA 1
ATOM 1522 C C . LYS A 1 184 ? 8.076 12.786 -2.353 1.00 94.25 184 LYS A C 1
ATOM 1524 O O . LYS A 1 184 ? 8.942 11.925 -2.503 1.00 94.25 184 LYS A O 1
ATOM 1529 N N . MET A 1 185 ? 7.523 13.453 -3.364 1.00 93.62 185 MET A N 1
ATOM 1530 C CA . MET A 1 185 ? 7.975 13.395 -4.760 1.00 93.62 185 MET A CA 1
ATOM 1531 C C . MET A 1 185 ? 9.329 14.100 -4.929 1.00 93.62 185 MET A C 1
ATOM 1533 O O . MET A 1 185 ? 9.748 14.861 -4.057 1.00 93.62 185 MET A O 1
ATOM 1537 N N . SER A 1 186 ? 10.004 13.884 -6.061 1.00 93.75 186 SER A N 1
ATOM 1538 C CA . SER A 1 186 ? 11.361 14.407 -6.295 1.00 93.75 186 SER A CA 1
ATOM 1539 C C . SER A 1 186 ? 11.450 15.941 -6.256 1.00 93.75 186 SER A C 1
ATOM 1541 O O . SER A 1 186 ? 12.510 16.498 -5.987 1.00 93.75 186 SER A O 1
ATOM 1543 N N . ASP A 1 187 ? 10.344 16.641 -6.514 1.00 91.69 187 ASP A N 1
ATOM 1544 C CA . ASP A 1 187 ? 10.225 18.101 -6.456 1.00 91.69 187 ASP A CA 1
ATOM 1545 C C . ASP A 1 187 ? 9.725 18.633 -5.095 1.00 91.69 187 ASP A C 1
ATOM 1547 O O . ASP A 1 187 ? 9.692 19.845 -4.866 1.00 91.69 187 ASP A O 1
ATOM 1551 N N . GLN A 1 188 ? 9.374 17.749 -4.156 1.00 91.38 188 GLN A N 1
ATOM 1552 C CA . GLN A 1 188 ? 8.839 18.089 -2.837 1.00 91.38 188 GLN A CA 1
ATOM 1553 C C . GLN A 1 188 ? 9.920 18.012 -1.753 1.00 91.38 188 GLN A C 1
ATOM 1555 O O . GLN A 1 188 ? 9.971 17.088 -0.948 1.00 91.38 188 GLN A O 1
ATOM 1560 N N . LEU A 1 189 ? 10.755 19.046 -1.677 1.00 90.25 189 LEU A N 1
ATOM 1561 C CA . LEU A 1 189 ? 11.920 19.080 -0.778 1.00 90.25 189 LEU A CA 1
ATOM 1562 C C . LEU A 1 189 ? 11.592 19.407 0.692 1.00 90.25 189 LEU A C 1
ATOM 1564 O O . LEU A 1 189 ? 12.484 19.464 1.540 1.00 90.25 189 LEU A O 1
ATOM 1568 N N . ASN A 1 190 ? 10.325 19.678 1.013 1.00 90.69 190 ASN A N 1
ATOM 1569 C CA . ASN A 1 190 ? 9.934 20.087 2.358 1.00 90.69 190 ASN A CA 1
ATOM 1570 C C . ASN A 1 190 ? 9.565 18.886 3.243 1.00 90.69 190 ASN A C 1
ATOM 1572 O O . ASN A 1 190 ? 8.689 18.090 2.910 1.00 90.69 190 ASN A O 1
ATOM 1576 N N . GLN A 1 191 ? 10.166 18.826 4.431 1.00 92.56 191 GLN A N 1
ATOM 1577 C CA . GLN A 1 191 ? 9.890 17.827 5.469 1.00 92.56 191 GLN A CA 1
ATOM 1578 C C . GLN A 1 191 ? 8.754 18.283 6.400 1.00 92.56 191 GLN A C 1
ATOM 1580 O O . GLN A 1 191 ? 8.865 18.228 7.627 1.00 92.56 191 GLN A O 1
ATOM 1585 N N . THR A 1 192 ? 7.654 18.773 5.836 1.00 93.25 192 THR A N 1
ATOM 1586 C CA . THR A 1 192 ? 6.448 19.123 6.600 1.00 93.25 192 THR A CA 1
ATOM 1587 C C . THR A 1 192 ? 5.356 18.087 6.392 1.00 93.25 192 THR A C 1
ATOM 1589 O O . THR A 1 192 ? 5.325 17.379 5.380 1.00 93.25 192 THR A O 1
ATOM 1592 N N . TRP A 1 193 ? 4.493 17.974 7.397 1.00 91.62 193 TRP A N 1
ATOM 1593 C CA . TRP A 1 193 ? 3.230 17.264 7.265 1.00 91.62 193 TRP A CA 1
ATOM 1594 C C . TRP A 1 193 ? 2.197 18.179 6.637 1.00 91.62 193 TRP A C 1
ATOM 1596 O O . TRP A 1 193 ? 2.140 19.370 6.958 1.00 91.62 193 TRP A O 1
ATOM 1606 N N . ASP A 1 194 ? 1.359 17.589 5.799 1.00 93.56 194 ASP A N 1
ATOM 1607 C CA . ASP A 1 194 ? 0.072 18.186 5.493 1.00 93.56 194 ASP A CA 1
ATOM 1608 C C . ASP A 1 194 ? -0.848 18.065 6.720 1.00 93.56 194 ASP A C 1
ATOM 1610 O O . ASP A 1 194 ? -0.679 17.189 7.574 1.00 93.56 194 ASP A O 1
ATOM 1614 N N . GLU A 1 195 ? -1.848 18.941 6.822 1.00 95.88 195 GLU A N 1
ATOM 1615 C CA . GLU A 1 195 ? -2.730 18.997 7.995 1.00 95.88 195 GLU A CA 1
ATOM 1616 C C . GLU A 1 195 ? -3.431 17.652 8.264 1.00 95.88 195 GLU A C 1
ATOM 1618 O O . GLU A 1 195 ? -3.457 17.176 9.399 1.00 95.88 195 GLU A O 1
ATOM 1623 N N . TYR A 1 196 ? -3.929 16.995 7.212 1.00 96.69 196 TYR A N 1
ATOM 1624 C CA . TYR A 1 196 ? -4.605 15.700 7.325 1.00 96.69 196 TYR A CA 1
ATOM 1625 C C . TYR A 1 196 ? -3.664 14.574 7.784 1.00 96.69 196 TYR A C 1
ATOM 1627 O O . TYR A 1 196 ? -4.102 13.641 8.453 1.00 96.69 196 TYR A O 1
ATOM 1635 N N . GLU A 1 197 ? -2.368 14.656 7.460 1.00 97.00 197 GLU A N 1
ATOM 1636 C CA . GLU A 1 197 ? -1.381 13.675 7.917 1.00 97.00 197 GLU A CA 1
ATOM 1637 C C . GLU A 1 197 ? -1.152 13.805 9.416 1.00 97.00 197 GLU A C 1
ATOM 1639 O O . GLU A 1 197 ? -1.092 12.799 10.117 1.00 97.00 197 GLU A O 1
ATOM 1644 N N . GLN A 1 198 ? -1.068 15.043 9.913 1.00 97.56 198 GLN A N 1
ATOM 1645 C CA . GLN A 1 198 ? -0.956 15.303 11.343 1.00 97.56 198 GLN A CA 1
ATOM 1646 C C . GLN A 1 198 ? -2.203 14.826 12.094 1.00 97.56 198 GLN A C 1
ATOM 1648 O O . GLN A 1 198 ? -2.079 14.212 13.153 1.00 97.56 198 GLN A O 1
ATOM 1653 N N . GLN A 1 199 ? -3.395 15.085 11.549 1.00 98.19 199 GLN A N 1
ATOM 1654 C CA . GLN A 1 199 ? -4.659 14.615 12.121 1.00 98.19 199 GLN A CA 1
ATOM 1655 C C . GLN A 1 199 ? -4.692 13.084 12.202 1.00 98.19 199 GLN A C 1
ATOM 1657 O O . GLN A 1 199 ? -4.902 12.542 13.285 1.00 98.19 199 GLN A O 1
ATOM 1662 N N . LEU A 1 200 ? -4.394 12.385 11.102 1.00 98.31 200 LEU A N 1
ATOM 1663 C CA . LEU A 1 200 ? -4.389 10.922 11.071 1.00 98.31 200 LEU A CA 1
ATOM 1664 C C . LEU A 1 200 ? -3.314 10.314 11.968 1.00 98.31 200 LEU A C 1
ATOM 1666 O O . LEU A 1 200 ? -3.620 9.387 12.707 1.00 98.31 200 LEU A O 1
ATOM 1670 N N . CYS A 1 201 ? -2.096 10.858 11.976 1.00 98.00 201 CYS A N 1
ATOM 1671 C CA . CYS A 1 201 ? -1.040 10.391 12.875 1.00 98.00 201 CYS A CA 1
ATOM 1672 C C . CYS A 1 201 ? -1.396 10.549 14.359 1.00 98.00 201 CYS A C 1
ATOM 1674 O O . CYS A 1 201 ? -0.920 9.761 15.170 1.00 98.00 201 CYS A O 1
ATOM 1676 N N . ASN A 1 202 ? -2.218 11.541 14.716 1.00 98.12 202 ASN A N 1
ATOM 1677 C CA . ASN A 1 202 ? -2.728 11.705 16.078 1.00 98.12 202 ASN A CA 1
ATOM 1678 C C . ASN A 1 202 ? -3.936 10.804 16.380 1.00 98.12 202 ASN A C 1
ATOM 1680 O O . ASN A 1 202 ? -4.203 10.531 17.548 1.00 98.12 202 ASN A O 1
ATOM 1684 N N . LEU A 1 203 ? -4.692 10.406 15.353 1.00 98.38 203 LEU A N 1
ATOM 1685 C CA . LEU A 1 203 ? -5.925 9.631 15.489 1.00 98.38 203 LEU A CA 1
ATOM 1686 C C . LEU A 1 203 ? -5.677 8.114 15.499 1.00 98.38 203 LEU A C 1
ATOM 1688 O O . LEU A 1 203 ? -6.401 7.386 16.172 1.00 98.38 203 LEU A O 1
ATOM 1692 N N . THR A 1 204 ? -4.687 7.633 14.744 1.00 98.38 204 THR A N 1
ATOM 1693 C CA . THR A 1 204 ? -4.333 6.207 14.664 1.00 98.38 204 THR A CA 1
ATOM 1694 C C . THR A 1 204 ? -3.433 5.757 15.809 1.00 98.38 204 THR A C 1
ATOM 1696 O O . THR A 1 204 ? -2.703 6.563 16.379 1.00 98.38 204 THR A O 1
ATOM 1699 N N . ASP A 1 205 ? -3.399 4.449 16.073 1.00 97.38 205 ASP A N 1
ATOM 1700 C CA . ASP A 1 205 ? -2.555 3.857 17.121 1.00 97.38 205 ASP A CA 1
ATOM 1701 C C . ASP A 1 205 ? -1.059 4.085 16.851 1.00 97.38 205 ASP A C 1
ATOM 1703 O O . ASP A 1 205 ? -0.278 4.310 17.778 1.00 97.38 205 ASP A O 1
ATOM 1707 N N . TYR A 1 206 ? -0.658 4.058 15.574 1.00 97.31 206 TYR A N 1
ATOM 1708 C CA . TYR A 1 206 ? 0.721 4.298 15.148 1.00 97.31 206 TYR A CA 1
ATOM 1709 C C . TYR A 1 206 ? 0.813 5.235 13.948 1.00 97.31 206 TYR A C 1
ATOM 1711 O O . TYR A 1 206 ? 0.017 5.178 13.015 1.00 97.31 206 TYR A O 1
ATOM 1719 N N . CYS A 1 207 ? 1.875 6.034 13.925 1.00 97.44 207 CYS A N 1
ATOM 1720 C CA . CYS A 1 207 ? 2.238 6.885 12.800 1.00 97.44 207 CYS A CA 1
ATOM 1721 C C . CYS A 1 207 ? 3.595 6.445 12.240 1.00 97.44 207 CYS A C 1
ATOM 1723 O O . CYS A 1 207 ? 4.608 6.460 12.943 1.00 97.44 207 CYS A O 1
ATOM 1725 N N . MET A 1 208 ? 3.629 6.073 10.962 1.00 97.69 208 MET A N 1
ATOM 1726 C CA . MET A 1 208 ? 4.858 5.816 10.219 1.00 97.69 208 MET A CA 1
ATOM 1727 C C . MET A 1 208 ? 5.243 7.073 9.433 1.00 97.69 208 MET A C 1
ATOM 1729 O O . MET A 1 208 ? 4.722 7.330 8.347 1.00 97.69 208 MET A O 1
ATOM 1733 N N . ASP A 1 209 ? 6.162 7.857 9.997 1.00 97.19 209 ASP A N 1
ATOM 1734 C CA . ASP A 1 209 ? 6.614 9.121 9.415 1.00 97.19 209 ASP A CA 1
ATOM 1735 C C . ASP A 1 209 ? 7.649 8.919 8.296 1.00 97.19 209 ASP A C 1
ATOM 1737 O O . ASP A 1 209 ? 8.789 8.521 8.540 1.00 97.19 209 ASP A O 1
ATOM 1741 N N . LEU A 1 210 ? 7.250 9.233 7.067 1.00 96.81 210 LEU A N 1
ATOM 1742 C CA . LEU A 1 210 ? 8.051 9.175 5.848 1.00 96.81 210 LEU A CA 1
ATOM 1743 C C . LEU A 1 210 ? 8.517 10.544 5.346 1.00 96.81 210 LEU A C 1
ATOM 1745 O O . LEU A 1 210 ? 8.983 10.646 4.211 1.00 96.81 210 LEU A O 1
ATOM 1749 N N . ARG A 1 211 ? 8.463 11.606 6.160 1.00 95.88 211 ARG A N 1
ATOM 1750 C CA . ARG A 1 211 ? 8.980 12.928 5.751 1.00 95.88 211 ARG A CA 1
ATOM 1751 C C . ARG A 1 211 ? 10.444 12.912 5.325 1.00 95.88 211 ARG A C 1
ATOM 1753 O O . ARG A 1 211 ? 10.831 13.732 4.501 1.00 95.88 211 ARG A O 1
ATOM 1760 N N . TRP A 1 212 ? 11.239 11.965 5.823 1.00 96.56 212 TRP A N 1
ATOM 1761 C CA . TRP A 1 212 ? 12.628 11.776 5.397 1.00 96.56 212 TRP A CA 1
ATOM 1762 C C . TRP A 1 212 ? 12.762 11.517 3.886 1.00 96.56 212 TRP A C 1
ATOM 1764 O O . TRP A 1 212 ? 13.828 11.727 3.319 1.00 96.56 212 TRP A O 1
ATOM 1774 N N . THR A 1 213 ? 11.686 11.130 3.198 1.00 96.50 213 THR A N 1
ATOM 1775 C CA . THR A 1 213 ? 11.704 10.977 1.739 1.00 96.50 213 THR A CA 1
ATOM 1776 C C . THR A 1 213 ? 11.929 12.290 0.979 1.00 96.50 213 THR A C 1
ATOM 1778 O O . THR A 1 213 ? 12.422 12.247 -0.142 1.00 96.50 213 THR A O 1
ATOM 1781 N N . ALA A 1 214 ? 11.685 13.459 1.591 1.00 96.06 214 ALA A N 1
ATOM 1782 C CA . ALA A 1 214 ? 11.971 14.771 0.984 1.00 96.06 214 ALA A CA 1
ATOM 1783 C C . ALA A 1 214 ? 13.469 15.068 0.798 1.00 96.06 214 ALA A C 1
ATOM 1785 O O . ALA A 1 214 ? 13.817 16.013 0.094 1.00 96.06 214 ALA A O 1
ATOM 1786 N N . ILE A 1 215 ? 14.355 14.311 1.453 1.00 96.00 215 ILE A N 1
ATOM 1787 C CA . ILE A 1 215 ? 15.811 14.471 1.315 1.00 96.00 215 ILE A CA 1
ATOM 1788 C C . ILE A 1 215 ? 16.448 13.365 0.471 1.00 96.00 215 ILE A C 1
ATOM 1790 O O . ILE A 1 215 ? 17.674 13.265 0.432 1.00 96.00 215 ILE A O 1
ATOM 1794 N N . ILE A 1 216 ? 15.637 12.524 -0.179 1.00 96.69 216 ILE A N 1
ATOM 1795 C CA . ILE A 1 216 ? 16.142 11.489 -1.078 1.00 96.69 216 ILE A CA 1
ATOM 1796 C C . ILE A 1 216 ? 16.712 12.157 -2.340 1.00 96.69 216 ILE A C 1
ATOM 1798 O O . ILE A 1 216 ? 16.009 12.944 -2.977 1.00 96.69 216 ILE A O 1
ATOM 1802 N N . PRO A 1 217 ? 17.959 11.841 -2.724 1.00 95.50 217 PRO A N 1
ATOM 1803 C CA . PRO A 1 217 ? 18.550 12.327 -3.968 1.00 95.50 217 PRO A CA 1
ATOM 1804 C C . PRO A 1 217 ? 17.815 11.845 -5.230 1.00 95.50 217 PRO A C 1
ATOM 1806 O O . PRO A 1 217 ? 17.264 10.744 -5.259 1.00 95.50 217 PRO A O 1
ATOM 1809 N N . GLU A 1 218 ? 17.848 12.645 -6.300 1.00 94.56 218 GLU A N 1
ATOM 1810 C CA . GLU A 1 218 ? 17.130 12.375 -7.558 1.00 94.56 218 GLU A CA 1
ATOM 1811 C C . GLU A 1 218 ? 17.549 11.048 -8.218 1.00 94.56 218 GLU A C 1
ATOM 1813 O O . GLU A 1 218 ? 16.729 10.379 -8.842 1.00 94.56 218 GLU A O 1
ATOM 1818 N N . GLU A 1 219 ? 18.792 10.595 -8.035 1.00 94.75 219 GLU A N 1
ATOM 1819 C CA . GLU A 1 219 ? 19.272 9.314 -8.566 1.00 94.75 219 GLU A CA 1
ATOM 1820 C C . GLU A 1 219 ? 18.535 8.088 -8.005 1.00 94.75 219 GLU A C 1
ATOM 1822 O O . GLU A 1 219 ? 18.534 7.025 -8.631 1.00 94.75 219 GLU A O 1
ATOM 1827 N N . HIS A 1 220 ? 17.875 8.231 -6.854 1.00 96.00 220 HIS A N 1
ATOM 1828 C CA . HIS A 1 220 ? 17.042 7.193 -6.252 1.00 96.00 220 HIS A CA 1
ATOM 1829 C C . HIS A 1 220 ? 15.592 7.245 -6.728 1.00 96.00 220 HIS A C 1
ATOM 1831 O O . HIS A 1 220 ? 14.746 6.535 -6.191 1.00 96.00 220 HIS A O 1
ATOM 1837 N N . PHE A 1 221 ? 15.295 8.040 -7.748 1.00 95.50 221 PHE A N 1
ATOM 1838 C CA . PHE A 1 221 ? 14.020 8.055 -8.438 1.00 95.50 221 PHE A CA 1
ATOM 1839 C C . PHE A 1 221 ? 14.171 7.451 -9.842 1.00 95.50 221 PHE A C 1
ATOM 1841 O O . PHE A 1 221 ? 15.224 7.525 -10.483 1.00 95.50 221 PHE A O 1
ATOM 1848 N N . TRP A 1 222 ? 13.122 6.804 -10.346 1.00 93.12 222 TRP A N 1
ATOM 1849 C CA . TRP A 1 222 ? 13.067 6.395 -11.761 1.00 93.12 222 TRP A CA 1
ATOM 1850 C C . TRP A 1 222 ? 12.041 7.189 -12.570 1.00 93.12 222 TRP A C 1
ATOM 1852 O O . TRP A 1 222 ? 12.135 7.225 -13.797 1.00 93.12 222 TRP A O 1
ATOM 1862 N N . ASP A 1 223 ? 11.110 7.853 -11.890 1.00 93.25 223 ASP A N 1
ATOM 1863 C CA . ASP A 1 223 ? 10.309 8.969 -12.384 1.00 93.25 223 ASP A CA 1
ATOM 1864 C C . ASP A 1 223 ? 10.123 9.991 -11.248 1.00 93.25 223 ASP A C 1
ATOM 1866 O O . ASP A 1 223 ? 10.656 9.808 -10.162 1.00 93.25 223 ASP A O 1
ATOM 1870 N N . THR A 1 224 ? 9.350 11.061 -11.438 1.00 93.69 224 THR A N 1
ATOM 1871 C CA . THR A 1 224 ? 9.228 12.114 -10.410 1.00 93.69 224 THR A CA 1
ATOM 1872 C C . THR A 1 224 ? 8.524 11.680 -9.115 1.00 93.69 224 THR A C 1
ATOM 1874 O O . THR A 1 224 ? 8.426 12.469 -8.177 1.00 93.69 224 THR A O 1
ATOM 1877 N N . LYS A 1 225 ? 7.988 10.458 -9.047 1.00 94.06 225 LYS A N 1
ATOM 1878 C CA . LYS A 1 225 ? 7.107 10.000 -7.964 1.00 94.06 225 LYS A CA 1
ATOM 1879 C C . LYS A 1 225 ? 7.595 8.730 -7.289 1.00 94.06 225 LYS A C 1
ATOM 1881 O O . LYS A 1 225 ? 7.339 8.546 -6.104 1.00 94.06 225 LYS A O 1
ATOM 1886 N N . HIS A 1 226 ? 8.231 7.844 -8.043 1.00 95.38 226 HIS A N 1
ATOM 1887 C CA . HIS A 1 226 ? 8.550 6.489 -7.632 1.00 95.38 226 HIS A CA 1
ATOM 1888 C C . HIS A 1 226 ? 10.053 6.303 -7.451 1.00 95.38 226 HIS A C 1
ATOM 1890 O O . HIS A 1 226 ? 10.878 6.787 -8.232 1.00 95.38 226 HIS A O 1
ATOM 1896 N N . PHE A 1 227 ? 10.388 5.546 -6.413 1.00 95.88 227 PHE A N 1
ATOM 1897 C CA . PHE A 1 227 ? 11.759 5.326 -5.999 1.00 95.88 227 PHE A CA 1
ATOM 1898 C C . PHE A 1 227 ? 12.356 4.093 -6.668 1.00 95.88 227 PHE A C 1
ATOM 1900 O O . PHE A 1 227 ? 11.649 3.177 -7.083 1.00 95.88 227 PHE A O 1
ATOM 1907 N N . ARG A 1 228 ? 13.679 4.073 -6.740 1.00 95.06 228 ARG A N 1
ATOM 1908 C CA . ARG A 1 228 ? 14.498 2.883 -6.937 1.00 95.06 228 ARG A CA 1
ATOM 1909 C C . ARG A 1 228 ? 14.844 2.289 -5.578 1.00 95.06 228 ARG A C 1
ATOM 1911 O O . ARG A 1 228 ? 14.770 2.958 -4.542 1.00 95.06 228 ARG A O 1
ATOM 1918 N N . GLU A 1 229 ? 15.279 1.042 -5.573 1.00 95.00 229 GLU A N 1
ATOM 1919 C CA . GLU A 1 229 ? 15.961 0.464 -4.427 1.00 95.00 229 GLU A CA 1
ATOM 1920 C C . GLU A 1 229 ? 17.168 1.330 -4.021 1.00 95.00 229 GLU A C 1
ATOM 1922 O O . GLU A 1 229 ? 17.808 1.963 -4.870 1.00 95.00 229 GLU A O 1
ATOM 1927 N N . PRO A 1 230 ? 17.482 1.411 -2.716 1.00 96.25 230 PRO A N 1
ATOM 1928 C CA . PRO A 1 230 ? 16.916 0.632 -1.606 1.00 96.25 230 PRO A CA 1
ATOM 1929 C C . PRO A 1 230 ? 15.777 1.341 -0.848 1.00 96.25 230 PRO A C 1
ATOM 1931 O O . PRO A 1 230 ? 15.485 0.987 0.293 1.00 96.25 230 PRO A O 1
ATOM 1934 N N . ILE A 1 231 ? 15.143 2.370 -1.421 1.00 97.75 231 ILE A N 1
ATOM 1935 C CA . ILE A 1 231 ? 14.230 3.240 -0.662 1.00 97.75 231 ILE A CA 1
ATOM 1936 C C . ILE A 1 231 ? 13.022 2.481 -0.092 1.00 97.75 231 ILE A C 1
ATOM 1938 O O . ILE A 1 231 ? 12.665 2.686 1.070 1.00 97.75 231 ILE A O 1
ATOM 1942 N N . TYR A 1 232 ? 12.416 1.573 -0.862 1.00 97.88 232 TYR A N 1
ATOM 1943 C CA . TYR A 1 232 ? 11.310 0.742 -0.371 1.00 97.88 232 TYR A CA 1
ATOM 1944 C C . TYR A 1 232 ? 11.750 -0.198 0.760 1.00 97.88 232 TYR A C 1
ATOM 1946 O O . TYR A 1 232 ? 11.047 -0.305 1.766 1.00 97.88 232 TYR A O 1
ATOM 1954 N N . SER A 1 233 ? 12.955 -0.763 0.669 1.00 98.19 233 SER A N 1
ATOM 1955 C CA . SER A 1 233 ? 13.547 -1.581 1.731 1.00 98.19 233 SER A CA 1
ATOM 1956 C C . SER A 1 233 ? 13.797 -0.767 3.002 1.00 98.19 233 SER A C 1
ATOM 1958 O O . SER A 1 233 ? 13.517 -1.232 4.104 1.00 98.19 233 SER A O 1
ATOM 1960 N N . MET A 1 234 ? 14.233 0.492 2.882 1.00 98.19 234 MET A N 1
ATOM 1961 C CA . MET A 1 234 ? 14.375 1.403 4.027 1.00 98.19 234 MET A CA 1
ATOM 1962 C C . MET A 1 234 ? 13.030 1.701 4.703 1.00 98.19 234 MET A C 1
ATOM 1964 O O . MET A 1 234 ? 12.947 1.688 5.933 1.00 98.19 234 MET A O 1
ATOM 1968 N N . MET A 1 235 ? 11.961 1.906 3.923 1.00 98.25 235 MET A N 1
ATOM 1969 C CA . MET A 1 235 ? 10.603 2.032 4.468 1.00 98.25 235 MET A CA 1
ATOM 1970 C C . MET A 1 235 ? 10.186 0.753 5.202 1.00 98.25 235 MET A C 1
ATOM 1972 O O . MET A 1 235 ? 9.633 0.822 6.296 1.00 98.25 235 MET A O 1
ATOM 1976 N N . ASN A 1 236 ? 10.486 -0.423 4.653 1.00 98.38 236 ASN A N 1
ATOM 1977 C CA . ASN A 1 236 ? 10.158 -1.688 5.304 1.00 98.38 236 ASN A CA 1
ATOM 1978 C C . ASN A 1 236 ? 10.961 -1.939 6.581 1.00 98.38 236 ASN A C 1
ATOM 1980 O O . ASN A 1 236 ? 10.392 -2.417 7.558 1.00 98.38 236 ASN A O 1
ATOM 1984 N N . ILE A 1 237 ? 12.232 -1.540 6.640 1.00 98.19 237 ILE A N 1
ATOM 1985 C CA . ILE A 1 237 ? 13.020 -1.569 7.882 1.00 98.19 237 ILE A CA 1
ATOM 1986 C C . ILE A 1 237 ? 12.364 -0.689 8.955 1.00 98.19 237 ILE A C 1
ATOM 1988 O O . ILE A 1 237 ? 12.216 -1.123 10.099 1.00 98.19 237 ILE A O 1
ATOM 1992 N N . GLN A 1 238 ? 11.921 0.521 8.597 1.00 97.81 238 GLN A N 1
ATOM 1993 C CA . GLN A 1 238 ? 11.190 1.395 9.519 1.00 97.81 238 GLN A CA 1
ATOM 1994 C C . GLN A 1 238 ? 9.873 0.756 9.983 1.00 97.81 238 GLN A C 1
ATOM 1996 O O . GLN A 1 238 ? 9.581 0.772 11.178 1.00 97.81 238 GLN A O 1
ATOM 2001 N N . LEU A 1 239 ? 9.100 0.167 9.066 1.00 97.44 239 LEU A N 1
ATOM 2002 C CA . LEU A 1 239 ? 7.843 -0.508 9.389 1.00 97.44 239 LEU A CA 1
ATOM 2003 C C . LEU A 1 239 ? 8.071 -1.669 10.364 1.00 97.44 239 LEU A C 1
ATOM 2005 O O . LEU A 1 239 ? 7.430 -1.733 11.408 1.00 97.44 239 LEU A O 1
ATOM 2009 N N . LEU A 1 240 ? 9.006 -2.564 10.050 1.00 96.12 240 LEU A N 1
ATOM 2010 C CA . LEU A 1 240 ? 9.324 -3.718 10.889 1.00 96.12 240 LEU A CA 1
ATOM 2011 C C . LEU A 1 240 ? 9.809 -3.279 12.277 1.00 96.12 240 LEU A C 1
ATOM 2013 O O . LEU A 1 240 ? 9.368 -3.830 13.282 1.00 96.12 240 LEU A O 1
ATOM 2017 N N . SER A 1 241 ? 10.631 -2.229 12.351 1.00 95.56 241 SER A N 1
ATOM 2018 C CA . SER A 1 241 ? 11.054 -1.633 13.622 1.00 95.56 241 SER A CA 1
ATOM 2019 C C . SER A 1 241 ? 9.861 -1.151 14.461 1.00 95.56 241 SER A C 1
ATOM 2021 O O . SER A 1 241 ? 9.765 -1.483 15.646 1.00 95.56 241 SER A O 1
ATOM 2023 N N . LEU A 1 242 ? 8.894 -0.452 13.853 1.00 94.69 242 LEU A N 1
ATOM 2024 C CA . LEU A 1 242 ? 7.666 -0.012 14.534 1.00 94.69 242 LEU A CA 1
ATOM 2025 C C . LEU A 1 242 ? 6.829 -1.196 15.033 1.00 94.69 242 LEU A C 1
ATOM 2027 O O . LEU A 1 242 ? 6.365 -1.179 16.172 1.00 94.69 242 LEU A O 1
ATOM 2031 N N . LEU A 1 243 ? 6.682 -2.245 14.223 1.00 92.25 243 LEU A N 1
ATOM 2032 C CA . LEU A 1 243 ? 5.933 -3.444 14.607 1.00 92.25 243 LEU A CA 1
ATOM 2033 C C . LEU A 1 243 ? 6.596 -4.193 15.776 1.00 92.25 243 LEU A C 1
ATOM 2035 O O . LEU A 1 243 ? 5.901 -4.668 16.672 1.00 92.25 243 LEU A O 1
ATOM 2039 N N . THR A 1 244 ? 7.930 -4.258 15.805 1.00 88.19 244 THR A N 1
ATOM 2040 C CA . THR A 1 244 ? 8.677 -4.952 16.872 1.00 88.19 244 THR A CA 1
ATOM 2041 C C . THR A 1 244 ? 8.821 -4.153 18.168 1.00 88.19 244 THR A C 1
ATOM 2043 O O . THR A 1 244 ? 8.802 -4.738 19.244 1.00 88.19 244 THR A O 1
ATOM 2046 N N . SER A 1 245 ? 8.954 -2.826 18.096 1.00 79.19 245 SER A N 1
ATOM 2047 C CA . SER A 1 245 ? 9.188 -1.966 19.272 1.00 79.19 245 SER A CA 1
ATOM 2048 C C . SER A 1 245 ? 7.936 -1.717 20.111 1.00 79.19 245 SER A C 1
ATOM 2050 O O . SER A 1 245 ? 8.027 -1.289 21.259 1.00 79.19 245 SER A O 1
ATOM 2052 N N . SER A 1 246 ? 6.766 -1.989 19.544 1.00 62.38 246 SER A N 1
ATOM 2053 C CA . SER A 1 246 ? 5.485 -1.585 20.110 1.00 62.38 246 SER A CA 1
ATOM 2054 C C . SER A 1 246 ? 4.810 -2.652 20.986 1.00 62.38 246 SER A C 1
ATOM 2056 O O . SER A 1 246 ? 3.642 -2.492 21.324 1.00 62.38 246 SER A O 1
ATOM 2058 N N . ASN A 1 247 ? 5.490 -3.760 21.323 1.00 56.22 247 ASN A N 1
ATOM 2059 C CA . ASN A 1 247 ? 4.909 -4.957 21.969 1.00 56.22 247 ASN A CA 1
ATOM 2060 C C . ASN A 1 247 ? 3.646 -5.515 21.267 1.00 56.22 247 ASN A C 1
ATOM 2062 O O . ASN A 1 247 ? 2.910 -6.324 21.836 1.00 56.22 247 ASN A O 1
ATOM 2066 N N . LEU A 1 248 ? 3.415 -5.144 20.001 1.00 58.19 248 LEU A N 1
ATOM 2067 C CA . LEU A 1 248 ? 2.302 -5.633 19.179 1.00 58.19 248 LEU A CA 1
ATOM 2068 C C . LEU A 1 248 ? 2.351 -7.154 18.984 1.00 58.19 248 LEU A C 1
ATOM 2070 O O . LEU A 1 248 ? 1.323 -7.771 18.735 1.00 58.19 248 LEU A O 1
ATOM 2074 N N . ILE A 1 249 ? 3.537 -7.750 19.127 1.00 51.31 249 ILE A N 1
ATOM 2075 C CA . ILE A 1 249 ? 3.782 -9.184 18.951 1.00 51.31 249 ILE A CA 1
ATOM 2076 C C . ILE A 1 249 ? 3.615 -9.961 20.276 1.00 51.31 249 ILE A C 1
ATOM 2078 O O . ILE A 1 249 ? 3.211 -11.117 20.245 1.00 51.31 249 ILE A O 1
ATOM 2082 N N . GLU A 1 250 ? 3.820 -9.338 21.445 1.00 44.91 250 GLU A N 1
ATOM 2083 C CA . GLU A 1 250 ? 3.719 -10.024 22.752 1.00 44.91 250 GLU A CA 1
ATOM 2084 C C . GLU A 1 250 ? 2.285 -10.074 23.318 1.00 44.91 250 GLU A C 1
ATOM 2086 O O . GLU A 1 250 ? 1.964 -10.926 24.146 1.00 44.91 250 GLU A O 1
ATOM 2091 N N . SER A 1 251 ? 1.381 -9.199 22.864 1.00 42.16 251 SER A N 1
ATOM 2092 C CA . SER A 1 251 ? 0.004 -9.136 23.391 1.00 42.16 251 SER A CA 1
ATOM 2093 C C . SER A 1 251 ? -0.941 -10.232 22.872 1.00 42.16 251 SER A C 1
ATOM 2095 O O . SER A 1 251 ? -2.015 -10.419 23.443 1.00 42.16 251 SER A O 1
ATOM 2097 N N . PHE A 1 252 ? -0.544 -11.012 21.858 1.00 44.94 252 PHE A N 1
ATOM 2098 C CA . PHE A 1 252 ? -1.358 -12.113 21.318 1.00 44.94 252 PHE A CA 1
ATOM 2099 C C . PHE A 1 252 ? -1.074 -13.486 21.954 1.00 44.94 252 PHE A C 1
ATOM 2101 O O . PHE A 1 252 ? -1.896 -14.387 21.813 1.00 44.94 252 PHE A O 1
ATOM 2108 N N . GLU A 1 253 ? 0.021 -13.657 22.705 1.00 41.81 253 GLU A N 1
ATOM 2109 C CA . GLU A 1 253 ? 0.334 -14.929 23.392 1.00 41.81 253 GLU A CA 1
ATOM 2110 C C . GLU A 1 253 ? -0.308 -15.058 24.786 1.00 41.81 253 GLU A C 1
ATOM 2112 O O . GLU A 1 253 ? -0.189 -16.094 25.433 1.00 41.81 253 GLU A O 1
ATOM 2117 N N . THR A 1 254 ? -1.025 -14.036 25.267 1.00 36.78 254 THR A N 1
ATOM 2118 C CA . THR A 1 254 ? -1.658 -14.056 26.605 1.00 36.78 254 THR A CA 1
ATOM 2119 C C . THR A 1 254 ? -3.171 -14.276 26.588 1.00 36.78 254 THR A C 1
ATOM 2121 O O . THR A 1 254 ? -3.807 -14.252 27.642 1.00 36.78 254 THR A O 1
ATOM 2124 N N . VAL A 1 255 ? -3.751 -14.569 25.421 1.00 38.56 255 VAL A N 1
ATOM 2125 C CA . VAL A 1 255 ? -5.150 -15.002 25.291 1.00 38.56 255 VAL A CA 1
ATOM 2126 C C . VAL A 1 255 ? -5.193 -16.365 24.593 1.00 38.56 255 VAL A C 1
ATOM 2128 O O . VAL A 1 255 ? -5.605 -16.484 23.442 1.00 38.56 255 VAL A O 1
ATOM 2131 N N . SER A 1 256 ? -4.742 -17.402 25.303 1.00 35.91 256 SER A N 1
ATOM 2132 C CA . SER A 1 256 ? -5.023 -18.810 24.988 1.00 35.91 256 SER A CA 1
ATOM 2133 C C . SER A 1 256 ? -5.492 -19.539 26.236 1.00 35.91 256 SER A C 1
ATOM 2135 O O . SER A 1 256 ? -4.729 -19.494 27.229 1.00 35.91 256 SER A O 1
#

Sequence (256 aa):
MGDSLTRYQYLDLVYFLSHNGTWPSPDDTPNMVLENTHKNGWVQFFNFTNAALRPYEQCDCFRLHSAIKAVENRYFYDPERNNSVTYLQKFGMYPFKSSWHVTDVYKEHELVQLPLALSFVHKDLDWADAIRDFVCHMSPKPSVFIFNAGIWADHDLVNVQMQERIVEALQECQIVSMYKTTTKMSDQLNQTWDEYEQQLCNLTDYCMDLRWTAIIPEEHFWDTKHFREPIYSMMNIQLLSLLTSSNLIESFETVS